Protein AF-A0A657B4D6-F1 (afdb_monomer_lite)

Foldseek 3Di:
DPDFDFLWWWFFKAFLVLHTQWIETGHDLDDDDPPDPPDDPALLQLLSQLQDFLVNLCVVIVQHAYEGEHALVRLLDQRQADLRNYEYEYEPPHDDDPVSLVSLQVCVVSPHAYEYEACPPDVSCVSCQQSHAEYEHECPPPDLVSVLVVLVVSVVHNYAYEYEAPPDPVSSVSVVVSPHTMYTHVHSNDIDGDTHDDPDFPLVLLVVLLVLLPPPPDDLVNSQVSQVVTPVSQVSLQSSCQHPSNDDPDRDPGSSVSCVVCDSVNVNVSSVSVNVNCPSPDD

Radius of gyration: 20.56 Å; chains: 1; bounding box: 50×51×56 Å

pLDDT: mean 80.16, std 17.84, range [24.59, 98.56]

Sequence (283 aa):
MQKDDVLLARQPIYDANKEIYGYELLFRDNEQNAANILCDLSATSNVLLNLFTESDLQFVTGGAPAFVNFSGELLMERPIFDPHSIVIEILEHVKITPSFIKRVIELKKIGYTLALDDVVRAPQYKPLLPYIDIVKVDILGQTLSDIQNTVDYLQPFDLTLLAEKVETHKEFEACKAMGFQLFQGYFLAKPEIMHGQKLATNQIAVLGLVAELQDPTTDVKRISDIISQDPVISYKLLRLINSAAYRRTKEIDSINSAVALLGINRVRSWATLLALSKLDNKP

Structure (mmCIF, N/CA/C/O backbone):
data_AF-A0A657B4D6-F1
#
_entry.id   AF-A0A657B4D6-F1
#
loop_
_atom_site.group_PDB
_atom_site.id
_atom_site.type_symbol
_atom_site.label_atom_id
_atom_site.label_alt_id
_atom_site.label_comp_id
_atom_site.label_asym_id
_atom_site.label_entity_id
_atom_site.label_seq_id
_atom_site.pdbx_PDB_ins_code
_atom_site.Cartn_x
_atom_site.Cartn_y
_atom_site.Cartn_z
_atom_site.occupancy
_atom_site.B_iso_or_equiv
_atom_site.auth_seq_id
_atom_site.auth_comp_id
_atom_site.auth_asym_id
_atom_site.auth_atom_id
_atom_site.pdbx_PDB_model_num
ATOM 1 N N . MET A 1 1 ? -0.127 -33.978 -10.108 1.00 33.72 1 MET A N 1
ATOM 2 C CA . MET A 1 1 ? -0.683 -32.701 -9.615 1.00 33.72 1 MET A CA 1
ATOM 3 C C . MET A 1 1 ? 0.478 -31.743 -9.457 1.00 33.72 1 MET A C 1
ATOM 5 O O . MET A 1 1 ? 1.344 -32.016 -8.636 1.00 33.72 1 MET A O 1
ATOM 9 N N . GLN A 1 2 ? 0.563 -30.714 -10.302 1.00 35.81 2 GLN A N 1
ATOM 10 C CA . GLN A 1 2 ? 1.488 -29.601 -10.071 1.00 35.81 2 GLN A CA 1
ATOM 11 C C . GLN A 1 2 ? 1.058 -28.938 -8.758 1.00 35.81 2 GLN A C 1
ATOM 13 O O . GLN A 1 2 ? -0.130 -28.707 -8.555 1.00 35.81 2 GLN A O 1
ATOM 18 N N . LYS A 1 3 ? 1.993 -28.778 -7.826 1.00 41.34 3 LYS A N 1
ATOM 19 C CA . LYS A 1 3 ? 1.734 -28.180 -6.517 1.00 41.34 3 LYS A CA 1
ATOM 20 C C . LYS A 1 3 ? 1.744 -26.667 -6.733 1.00 41.34 3 LYS A C 1
ATOM 22 O O . LYS A 1 3 ? 2.754 -26.163 -7.210 1.00 41.34 3 LYS A O 1
ATOM 27 N N . ASP A 1 4 ? 0.631 -25.984 -6.478 1.00 50.31 4 ASP A N 1
ATOM 28 C CA . ASP A 1 4 ? 0.587 -24.526 -6.612 1.00 50.31 4 ASP A CA 1
ATOM 29 C C . ASP A 1 4 ? 1.501 -23.889 -5.558 1.00 50.31 4 ASP A C 1
ATOM 31 O O . ASP A 1 4 ? 1.368 -24.156 -4.357 1.00 50.31 4 ASP A O 1
ATOM 35 N N . ASP A 1 5 ? 2.441 -23.063 -6.014 1.00 61.31 5 ASP A N 1
ATOM 36 C CA . ASP A 1 5 ? 3.383 -22.369 -5.143 1.00 61.31 5 ASP A CA 1
ATOM 37 C C . ASP A 1 5 ? 2.660 -21.266 -4.359 1.00 61.31 5 ASP A C 1
ATOM 39 O O . ASP A 1 5 ? 1.717 -20.635 -4.849 1.00 61.31 5 ASP A O 1
ATOM 43 N N . VAL A 1 6 ? 3.109 -21.022 -3.126 1.00 62.62 6 VAL A N 1
ATOM 44 C CA . VAL A 1 6 ? 2.681 -19.849 -2.356 1.00 62.62 6 VAL A CA 1
ATOM 45 C C . VAL A 1 6 ? 3.258 -18.608 -3.032 1.00 62.62 6 VAL A C 1
ATOM 47 O O . VAL A 1 6 ? 4.474 -18.487 -3.174 1.00 62.62 6 VAL A O 1
ATOM 50 N N . LEU A 1 7 ? 2.386 -17.698 -3.469 1.00 66.81 7 LEU A N 1
ATOM 51 C CA . LEU A 1 7 ? 2.787 -16.439 -4.097 1.00 66.81 7 LEU A CA 1
ATOM 52 C C . LEU A 1 7 ? 2.995 -15.341 -3.053 1.00 66.81 7 LEU A C 1
ATOM 54 O O . LEU A 1 7 ? 4.019 -14.665 -3.065 1.00 66.81 7 LEU A O 1
ATOM 58 N N . LEU A 1 8 ? 2.008 -15.160 -2.175 1.00 76.75 8 LEU A N 1
ATOM 59 C CA . LEU A 1 8 ? 1.992 -14.192 -1.076 1.00 76.75 8 LEU A CA 1
ATOM 60 C C . LEU A 1 8 ? 0.864 -14.543 -0.103 1.00 76.75 8 LEU A C 1
ATOM 62 O O . LEU A 1 8 ? 0.045 -15.419 -0.386 1.00 76.75 8 LEU A O 1
ATOM 66 N N . ALA A 1 9 ? 0.783 -13.836 1.018 1.00 81.56 9 ALA A N 1
ATOM 67 C CA . ALA A 1 9 ? -0.439 -13.754 1.804 1.00 81.56 9 ALA A CA 1
ATOM 68 C C . ALA A 1 9 ? -1.082 -12.374 1.620 1.00 81.56 9 ALA A C 1
ATOM 70 O O . ALA A 1 9 ? -0.389 -11.385 1.408 1.00 81.56 9 ALA A O 1
ATOM 71 N N . ARG A 1 10 ? -2.407 -12.298 1.699 1.00 87.75 10 ARG A N 1
ATOM 72 C CA . ARG A 1 10 ? -3.140 -11.029 1.733 1.00 87.75 10 ARG A CA 1
ATOM 73 C C . ARG A 1 10 ? -3.977 -10.961 2.997 1.00 87.75 10 ARG A C 1
ATOM 75 O O . ARG A 1 10 ? -4.495 -11.989 3.433 1.00 87.75 10 ARG A O 1
ATOM 82 N N . GLN A 1 11 ? -4.156 -9.780 3.565 1.00 92.62 11 GLN A N 1
ATOM 83 C CA . GLN A 1 11 ? -5.074 -9.585 4.680 1.00 92.62 11 GLN A CA 1
ATOM 84 C C . GLN A 1 11 ? -6.088 -8.492 4.337 1.00 92.62 11 GLN A C 1
ATOM 86 O O . GLN A 1 11 ? -5.681 -7.382 3.996 1.00 92.62 11 GLN A O 1
ATOM 91 N N . PRO A 1 12 ? -7.399 -8.782 4.390 1.00 95.81 12 PRO A N 1
ATOM 92 C CA . PRO A 1 12 ? -8.413 -7.788 4.069 1.00 95.81 12 PRO A CA 1
ATOM 93 C C . PRO A 1 12 ? -8.454 -6.677 5.118 1.00 95.81 12 PRO A C 1
ATOM 95 O O . PRO A 1 12 ? -8.353 -6.921 6.322 1.00 95.81 12 PRO A O 1
ATOM 98 N N . ILE A 1 13 ? -8.662 -5.466 4.622 1.00 98.19 13 ILE A N 1
ATOM 99 C CA . ILE A 1 13 ? -8.970 -4.264 5.383 1.00 98.19 13 ILE A CA 1
ATOM 100 C C . ILE A 1 13 ? -10.447 -3.968 5.155 1.00 98.19 13 ILE A C 1
ATOM 102 O O . ILE A 1 13 ? -10.914 -3.957 4.014 1.00 98.19 13 ILE A O 1
ATOM 106 N N . TYR A 1 14 ? -11.176 -3.737 6.237 1.00 98.31 14 TYR A N 1
ATOM 107 C CA . TYR A 1 14 ? -12.615 -3.522 6.227 1.00 98.31 14 TYR A CA 1
ATOM 108 C C . TYR A 1 14 ? -12.972 -2.086 6.584 1.00 98.31 14 TYR A C 1
ATOM 110 O O . TYR A 1 14 ? -12.249 -1.432 7.330 1.00 98.31 14 TYR A O 1
ATOM 118 N N . ASP A 1 15 ? -14.116 -1.616 6.106 1.00 98.19 15 ASP A N 1
ATOM 119 C CA . ASP A 1 15 ? -14.724 -0.376 6.576 1.00 98.19 15 ASP A CA 1
ATOM 120 C C . ASP A 1 15 ? -15.550 -0.582 7.868 1.00 98.19 15 ASP A C 1
ATOM 122 O O . ASP A 1 15 ? -15.685 -1.688 8.408 1.00 98.19 15 ASP A O 1
ATOM 126 N N . ALA A 1 16 ? -16.167 0.494 8.362 1.00 96.06 16 ALA A N 1
ATOM 127 C CA . ALA A 1 16 ? -17.036 0.465 9.540 1.00 96.06 16 ALA A CA 1
ATOM 128 C C . ALA A 1 16 ? -18.322 -0.382 9.383 1.00 96.06 16 ALA A C 1
ATOM 130 O O . ALA A 1 16 ? -18.990 -0.660 10.391 1.00 96.06 16 ALA A O 1
ATOM 131 N N . ASN A 1 17 ? -18.680 -0.779 8.157 1.00 96.50 17 ASN A N 1
ATOM 132 C CA . ASN A 1 17 ? -19.798 -1.667 7.827 1.00 96.50 17 ASN A CA 1
ATOM 133 C C . ASN A 1 17 ? -19.357 -3.126 7.628 1.00 96.50 17 ASN A C 1
ATOM 135 O O . ASN A 1 17 ? -20.212 -3.991 7.434 1.00 96.50 17 ASN A O 1
ATOM 139 N N . LYS A 1 18 ? -18.054 -3.415 7.762 1.00 95.00 18 LYS A N 1
ATOM 140 C CA . LYS A 1 18 ? -17.429 -4.720 7.491 1.00 95.00 18 LYS A CA 1
ATOM 141 C C . LYS A 1 18 ? -17.480 -5.110 6.012 1.00 95.00 18 LYS A C 1
ATOM 143 O O . LYS A 1 18 ? -17.453 -6.296 5.684 1.00 95.00 18 LYS A O 1
ATOM 148 N N . GLU A 1 19 ? -17.512 -4.124 5.124 1.00 96.88 19 GLU A N 1
ATOM 149 C CA . GLU A 1 19 ? -17.272 -4.310 3.696 1.00 96.88 19 GLU A CA 1
ATOM 150 C C . GLU A 1 19 ? -15.770 -4.206 3.411 1.00 96.88 19 GLU A C 1
ATOM 152 O O . GLU A 1 19 ? -15.045 -3.487 4.099 1.00 96.88 19 GLU A O 1
ATOM 157 N N . ILE A 1 20 ? -15.275 -4.966 2.430 1.00 96.69 20 ILE A N 1
ATOM 158 C CA . ILE A 1 20 ? -13.849 -4.963 2.082 1.00 96.69 20 ILE A CA 1
ATOM 159 C C . ILE A 1 20 ? -13.508 -3.624 1.429 1.00 96.69 20 ILE A C 1
ATOM 161 O O . ILE A 1 20 ? -14.029 -3.296 0.365 1.00 96.69 20 ILE A O 1
ATOM 165 N N . TYR A 1 21 ? -12.594 -2.889 2.052 1.00 97.38 21 TYR A N 1
ATOM 166 C CA . TYR A 1 21 ? -12.017 -1.665 1.513 1.00 97.38 21 TYR A CA 1
ATOM 167 C C . TYR A 1 21 ? -10.810 -1.961 0.618 1.00 97.38 21 TYR A C 1
ATOM 169 O O . TYR A 1 21 ? -10.662 -1.371 -0.446 1.00 97.38 21 TYR A O 1
ATOM 177 N N . GLY A 1 22 ? -9.948 -2.885 1.043 1.00 96.31 22 GLY A N 1
ATOM 178 C CA . GLY A 1 22 ? -8.694 -3.203 0.365 1.00 96.31 22 GLY A CA 1
ATOM 179 C C . GLY A 1 22 ? -8.018 -4.428 0.962 1.00 96.31 22 GLY A C 1
ATOM 180 O O . GLY A 1 22 ? -8.579 -5.099 1.829 1.00 96.31 22 GLY A O 1
ATOM 181 N N . TYR A 1 23 ? -6.806 -4.718 0.503 1.00 93.94 23 TYR A N 1
ATOM 182 C CA . TYR A 1 23 ? -5.996 -5.814 1.027 1.00 93.94 23 TYR A CA 1
ATOM 183 C C . TYR A 1 23 ? -4.569 -5.360 1.264 1.00 93.94 23 TYR A C 1
ATOM 185 O O . TYR A 1 23 ? -3.932 -4.867 0.341 1.00 93.94 23 TYR A O 1
ATOM 193 N N . GLU A 1 24 ? -4.040 -5.612 2.453 1.00 91.62 24 GLU A N 1
ATOM 194 C CA . GLU A 1 24 ? -2.601 -5.549 2.686 1.00 91.62 24 GLU A CA 1
ATOM 195 C C . GLU A 1 24 ? -1.925 -6.782 2.101 1.00 91.62 24 GLU A C 1
ATOM 197 O O . GLU A 1 24 ? -2.368 -7.917 2.318 1.00 91.62 24 GLU A O 1
ATOM 202 N N . LEU A 1 25 ? -0.864 -6.556 1.329 1.00 87.62 25 LEU A N 1
ATOM 203 C CA . LEU A 1 25 ? -0.063 -7.619 0.746 1.00 87.62 25 LEU A CA 1
ATOM 204 C C . LEU A 1 25 ? 1.108 -7.952 1.665 1.00 87.62 25 LEU A C 1
ATOM 206 O O . LEU A 1 25 ? 2.028 -7.165 1.867 1.00 87.62 25 LEU A O 1
ATOM 210 N N . LEU A 1 26 ? 1.083 -9.176 2.176 1.00 79.06 26 LEU A N 1
ATOM 211 C CA . LEU A 1 26 ? 2.076 -9.731 3.076 1.00 79.06 26 LEU A CA 1
ATOM 212 C C . LEU A 1 26 ? 2.961 -10.695 2.290 1.00 79.06 26 LEU A C 1
ATOM 214 O O . LEU A 1 26 ? 2.610 -11.851 2.025 1.00 79.06 26 LEU A O 1
ATOM 218 N N . PHE A 1 27 ? 4.137 -10.220 1.910 1.00 70.62 27 PHE A N 1
ATOM 219 C CA . PHE A 1 27 ? 5.130 -11.054 1.258 1.00 70.62 27 PHE A CA 1
ATOM 220 C C . PHE A 1 27 ? 5.839 -11.904 2.312 1.00 70.62 27 PHE A C 1
ATOM 222 O O . PHE A 1 27 ? 6.471 -11.374 3.216 1.00 70.62 27 PHE A O 1
ATOM 229 N N . ARG A 1 28 ? 5.708 -13.230 2.236 1.00 55.78 28 ARG A N 1
ATOM 230 C CA . ARG A 1 28 ? 6.446 -14.145 3.116 1.00 55.78 28 ARG A CA 1
ATOM 231 C C . ARG A 1 28 ? 7.639 -14.700 2.366 1.00 55.78 28 ARG A C 1
ATOM 233 O O . ARG A 1 28 ? 7.468 -15.197 1.254 1.00 55.78 28 ARG A O 1
ATOM 240 N N . ASP A 1 29 ? 8.806 -14.646 2.998 1.00 45.62 29 ASP A N 1
ATOM 241 C CA . ASP A 1 29 ? 9.919 -15.471 2.562 1.00 45.62 29 ASP A CA 1
ATOM 242 C C . ASP A 1 29 ? 9.587 -16.934 2.863 1.00 45.62 29 ASP A C 1
ATOM 244 O O . ASP A 1 29 ? 8.982 -17.278 3.887 1.00 45.62 29 ASP A O 1
ATOM 248 N N . ASN A 1 30 ? 9.869 -17.786 1.894 1.00 39.62 30 ASN A N 1
ATOM 249 C CA . ASN A 1 30 ? 9.300 -19.112 1.803 1.00 39.62 30 ASN A CA 1
ATOM 250 C C . ASN A 1 30 ? 10.139 -20.114 2.596 1.00 39.62 30 ASN A C 1
ATOM 252 O O . ASN A 1 30 ? 10.403 -21.181 2.069 1.00 39.62 30 ASN A O 1
ATOM 256 N N . GLU A 1 31 ? 10.549 -19.818 3.836 1.00 36.97 31 GLU A N 1
ATOM 257 C CA . GLU A 1 31 ? 11.239 -20.802 4.676 1.00 36.97 31 GLU A CA 1
ATOM 258 C C . GLU A 1 31 ? 11.060 -20.585 6.197 1.00 36.97 31 GLU A C 1
ATOM 260 O O . GLU A 1 31 ? 11.596 -19.677 6.815 1.00 36.97 31 GLU A O 1
ATOM 265 N N . GLN A 1 32 ? 10.297 -21.517 6.782 1.00 36.78 32 GLN A N 1
ATOM 266 C CA . GLN A 1 32 ? 10.261 -21.956 8.186 1.00 36.78 32 GLN A CA 1
ATOM 267 C C . GLN A 1 32 ? 9.784 -20.993 9.299 1.00 36.78 32 GLN A C 1
ATOM 269 O O . GLN A 1 32 ? 10.440 -20.051 9.716 1.00 36.78 32 GLN A O 1
ATOM 274 N N . ASN A 1 33 ? 8.694 -21.448 9.934 1.00 35.66 33 ASN A N 1
ATOM 275 C CA . ASN A 1 33 ? 8.104 -21.036 11.213 1.00 35.66 33 ASN A CA 1
ATOM 276 C C . ASN A 1 33 ? 7.191 -19.803 11.196 1.00 35.66 33 ASN A C 1
ATOM 278 O O . ASN A 1 33 ? 7.615 -18.654 11.189 1.00 35.66 33 ASN A O 1
ATOM 282 N N . ALA A 1 34 ? 5.899 -20.085 11.396 1.00 36.72 34 ALA A N 1
ATOM 283 C CA . ALA A 1 34 ? 4.813 -19.144 11.681 1.00 36.72 34 ALA A CA 1
ATOM 284 C C . ALA A 1 34 ? 4.985 -18.325 12.987 1.00 36.72 34 ALA A C 1
ATOM 286 O O . ALA A 1 34 ? 4.014 -17.761 13.480 1.00 36.72 34 ALA A O 1
ATOM 287 N N . ALA A 1 35 ? 6.192 -18.281 13.559 1.00 31.55 35 ALA A N 1
ATOM 288 C CA . ALA A 1 35 ? 6.503 -17.630 14.828 1.00 31.55 35 ALA A CA 1
ATOM 289 C C . ALA A 1 35 ? 7.711 -16.673 14.771 1.00 31.55 35 ALA A C 1
ATOM 291 O O . ALA A 1 35 ? 7.922 -15.957 15.740 1.00 31.55 35 ALA A O 1
ATOM 292 N N . ASN A 1 36 ? 8.464 -16.604 13.666 1.00 31.00 36 ASN A N 1
ATOM 293 C CA . ASN A 1 36 ? 9.593 -15.676 13.517 1.00 31.00 36 ASN A CA 1
ATOM 294 C C . ASN A 1 36 ? 9.500 -14.942 12.172 1.00 31.00 36 ASN A C 1
ATOM 296 O O . ASN A 1 36 ? 10.196 -15.279 11.223 1.00 31.00 36 ASN A O 1
ATOM 300 N N . ILE A 1 37 ? 8.622 -13.941 12.087 1.00 35.38 37 ILE A N 1
ATOM 301 C CA . ILE A 1 37 ? 8.577 -12.991 10.963 1.00 35.38 37 ILE A CA 1
ATOM 302 C C . ILE A 1 37 ? 8.761 -11.591 11.547 1.00 35.38 37 ILE A C 1
ATOM 304 O O . ILE A 1 37 ? 7.835 -10.795 11.627 1.00 35.38 37 ILE A O 1
ATOM 308 N N . LEU A 1 38 ? 9.959 -11.333 12.054 1.00 33.09 38 LEU A N 1
ATOM 309 C CA . LEU A 1 38 ? 10.404 -10.011 12.480 1.00 33.09 38 LEU A CA 1
ATOM 310 C C . LEU A 1 38 ? 11.888 -9.923 12.138 1.00 33.09 38 LEU A C 1
ATOM 312 O O . LEU A 1 38 ? 12.710 -10.210 12.999 1.00 33.09 38 LEU A O 1
ATOM 316 N N . CYS A 1 39 ? 12.208 -9.655 10.870 1.00 31.09 39 CYS A N 1
ATOM 317 C CA . CYS A 1 39 ? 13.352 -8.857 10.398 1.00 31.09 39 CYS A CA 1
ATOM 318 C C . CYS A 1 39 ? 13.522 -9.068 8.875 1.00 31.09 39 CYS A C 1
ATOM 320 O O . CYS A 1 39 ? 13.504 -10.206 8.421 1.00 31.09 39 CYS A O 1
ATOM 322 N N . ASP A 1 40 ? 13.712 -7.978 8.122 1.00 33.12 40 ASP A N 1
ATOM 323 C CA . ASP A 1 40 ? 14.091 -7.900 6.691 1.00 33.12 40 ASP A CA 1
ATOM 324 C C . ASP A 1 40 ? 13.037 -8.115 5.575 1.00 33.12 40 ASP A C 1
ATOM 326 O O . ASP A 1 40 ? 13.329 -8.575 4.475 1.00 33.12 40 ASP A O 1
ATOM 330 N N . LEU A 1 41 ? 11.808 -7.630 5.784 1.00 39.38 41 LEU A N 1
ATOM 331 C CA . LEU A 1 41 ? 10.726 -7.628 4.776 1.00 39.38 41 LEU A CA 1
ATOM 332 C C . LEU A 1 41 ? 10.826 -6.554 3.668 1.00 39.38 41 LEU A C 1
ATOM 334 O O . LEU A 1 41 ? 10.078 -6.615 2.687 1.00 39.38 41 LEU A O 1
ATOM 338 N N . SER A 1 42 ? 11.708 -5.555 3.786 1.00 41.84 42 SER A N 1
ATOM 339 C CA . SER A 1 42 ? 11.708 -4.391 2.880 1.00 41.84 42 SER A CA 1
ATOM 340 C C . SER A 1 42 ? 12.329 -4.686 1.507 1.00 41.84 42 SER A C 1
ATOM 342 O O . SER A 1 42 ? 11.791 -4.264 0.482 1.00 41.84 42 SER A O 1
ATOM 344 N N . ALA A 1 43 ? 13.414 -5.465 1.452 1.00 37.84 43 ALA A N 1
ATOM 345 C CA . ALA A 1 43 ? 14.067 -5.823 0.191 1.00 37.84 43 ALA A CA 1
ATOM 346 C C . ALA A 1 43 ? 13.208 -6.788 -0.647 1.00 37.84 43 ALA A C 1
ATOM 348 O O . ALA A 1 43 ? 13.037 -6.586 -1.852 1.00 37.84 43 ALA A O 1
ATOM 349 N N . THR A 1 44 ? 12.608 -7.790 -0.004 1.00 46.34 44 THR A N 1
ATOM 350 C CA . THR A 1 44 ? 11.790 -8.822 -0.658 1.00 46.34 44 THR A CA 1
ATOM 351 C C . THR A 1 44 ? 10.477 -8.251 -1.198 1.00 46.34 44 THR A C 1
ATOM 353 O O . THR A 1 44 ? 10.086 -8.571 -2.322 1.00 46.34 44 THR A O 1
ATOM 356 N N . SER A 1 45 ? 9.843 -7.323 -0.470 1.00 50.47 45 SER A N 1
ATOM 357 C CA . SER A 1 45 ? 8.630 -6.628 -0.930 1.00 50.47 45 SER A CA 1
ATOM 358 C C . SER A 1 45 ? 8.901 -5.782 -2.179 1.00 50.47 45 SER A C 1
ATOM 360 O O . SER A 1 45 ? 8.173 -5.889 -3.164 1.00 50.47 45 SER A O 1
ATOM 362 N N . ASN A 1 46 ? 10.008 -5.029 -2.208 1.00 51.44 46 ASN A N 1
ATOM 363 C CA . ASN A 1 46 ? 10.410 -4.231 -3.374 1.00 51.44 46 ASN A CA 1
ATOM 364 C C . ASN A 1 46 ? 10.667 -5.106 -4.618 1.00 51.44 46 ASN A C 1
ATOM 366 O O . ASN A 1 46 ? 10.316 -4.735 -5.741 1.00 51.44 46 ASN A O 1
ATOM 370 N N . VAL A 1 47 ? 11.277 -6.279 -4.434 1.00 51.53 47 VAL A N 1
ATOM 371 C CA . VAL A 1 47 ? 11.537 -7.242 -5.514 1.00 51.53 47 VAL A CA 1
ATOM 372 C C . VAL A 1 47 ? 10.234 -7.852 -6.032 1.00 51.53 47 VAL A C 1
ATOM 374 O O . VAL A 1 47 ? 10.050 -7.961 -7.245 1.00 51.53 47 VAL A O 1
ATOM 377 N N . LEU A 1 48 ? 9.313 -8.212 -5.137 1.00 55.97 48 LEU A N 1
ATOM 378 C CA . LEU A 1 48 ? 8.029 -8.802 -5.508 1.00 55.97 48 LEU A CA 1
ATOM 379 C C . LEU A 1 48 ? 7.127 -7.782 -6.204 1.00 55.97 48 LEU A C 1
ATOM 381 O O . LEU A 1 48 ? 6.563 -8.097 -7.245 1.00 55.97 48 LEU A O 1
ATOM 385 N N . LEU A 1 49 ? 7.081 -6.533 -5.752 1.00 56.69 49 LEU A N 1
ATOM 386 C CA . LEU A 1 49 ? 6.339 -5.473 -6.439 1.00 56.69 49 LEU A CA 1
ATOM 387 C C . LEU A 1 49 ? 6.821 -5.226 -7.865 1.00 56.69 49 LEU A C 1
ATOM 389 O O . LEU A 1 49 ? 6.016 -5.020 -8.760 1.00 56.69 49 LEU A O 1
ATOM 393 N N . ASN A 1 50 ? 8.120 -5.326 -8.130 1.00 52.53 50 ASN A N 1
ATOM 394 C CA . ASN A 1 50 ? 8.618 -5.207 -9.502 1.00 52.53 50 ASN A CA 1
ATOM 395 C C . ASN A 1 50 ? 8.298 -6.431 -10.386 1.00 52.53 50 ASN A C 1
ATOM 397 O O . ASN A 1 50 ? 8.517 -6.395 -11.600 1.00 52.53 50 ASN A O 1
ATOM 401 N N . LEU A 1 51 ? 7.792 -7.514 -9.790 1.00 55.91 51 LEU A N 1
ATOM 402 C CA . LEU A 1 51 ? 7.343 -8.727 -10.472 1.00 55.91 51 LEU A CA 1
ATOM 403 C C . LEU A 1 51 ? 5.827 -8.783 -10.658 1.00 55.91 51 LEU A C 1
ATOM 405 O O . LEU A 1 51 ? 5.377 -9.369 -11.645 1.00 55.91 51 LEU A O 1
ATOM 409 N N . PHE A 1 52 ? 5.064 -8.214 -9.723 1.00 64.94 52 PHE A N 1
ATOM 410 C CA . PHE A 1 52 ? 3.617 -8.105 -9.830 1.00 64.94 52 PHE A CA 1
ATOM 411 C C . PHE A 1 52 ? 3.254 -7.033 -10.847 1.00 64.94 52 PHE A C 1
ATOM 413 O O . PHE A 1 52 ? 3.803 -5.937 -10.890 1.00 64.94 52 PHE A O 1
ATOM 420 N N . THR A 1 53 ? 2.292 -7.366 -11.683 1.00 65.06 53 THR A N 1
ATOM 421 C CA . THR A 1 53 ? 1.697 -6.431 -12.633 1.00 65.06 53 THR A CA 1
ATOM 422 C C . THR A 1 53 ? 0.292 -6.060 -12.179 1.00 65.06 53 THR A C 1
ATOM 424 O O . THR A 1 53 ? -0.249 -6.671 -11.258 1.00 65.06 53 THR A O 1
ATOM 427 N N . GLU A 1 54 ? -0.345 -5.115 -12.865 1.00 65.81 54 GLU A N 1
ATOM 428 C CA . GLU A 1 54 ? -1.726 -4.721 -12.561 1.00 65.81 54 GLU A CA 1
ATOM 429 C C . GLU A 1 54 ? -2.714 -5.892 -12.607 1.00 65.81 54 GLU A C 1
ATOM 431 O O . GLU A 1 54 ? -3.544 -6.018 -11.712 1.00 65.81 54 GLU A O 1
ATOM 436 N N . SER A 1 55 ? -2.610 -6.792 -13.591 1.00 64.88 55 SER A N 1
ATOM 437 C CA . SER A 1 55 ? -3.517 -7.949 -13.657 1.00 64.88 55 SER A CA 1
ATOM 438 C C . SER A 1 55 ? -3.273 -8.933 -12.513 1.00 64.88 55 SER A C 1
ATOM 440 O O . SER A 1 55 ? -4.209 -9.584 -12.057 1.00 64.88 55 SER A O 1
ATOM 442 N N . ASP A 1 56 ? -2.028 -9.040 -12.044 1.00 74.31 56 ASP A N 1
ATOM 443 C CA . ASP A 1 56 ? -1.696 -9.919 -10.925 1.00 74.31 56 ASP A CA 1
ATOM 444 C C . ASP A 1 56 ? -2.212 -9.313 -9.610 1.00 74.31 56 ASP A C 1
ATOM 446 O O . ASP A 1 56 ? -2.773 -10.034 -8.791 1.00 74.31 56 ASP A O 1
ATOM 450 N N . LEU A 1 57 ? -2.115 -7.986 -9.441 1.00 78.44 57 LEU A N 1
ATOM 451 C CA . LEU A 1 57 ? -2.754 -7.275 -8.331 1.00 78.44 57 LEU A CA 1
ATOM 452 C C . LEU A 1 57 ? -4.271 -7.451 -8.363 1.00 78.44 57 LEU A C 1
ATOM 454 O O . LEU A 1 57 ? -4.845 -7.857 -7.362 1.00 78.44 57 LEU A O 1
ATOM 458 N N . GLN A 1 58 ? -4.915 -7.241 -9.512 1.00 79.25 58 GLN A N 1
ATOM 459 C CA . GLN A 1 58 ? -6.360 -7.420 -9.654 1.00 79.25 58 GLN A CA 1
ATOM 460 C C . GLN A 1 58 ? -6.799 -8.850 -9.314 1.00 79.25 58 GLN A C 1
ATOM 462 O O . GLN A 1 58 ? -7.816 -9.035 -8.648 1.00 79.25 58 GLN A O 1
ATOM 467 N N . PHE A 1 59 ? -6.036 -9.861 -9.738 1.00 78.69 59 PHE A N 1
ATOM 468 C CA . PHE A 1 59 ? -6.288 -11.253 -9.365 1.00 78.69 59 PHE A CA 1
ATOM 469 C C . PHE A 1 59 ? -6.163 -11.463 -7.850 1.00 78.69 59 PHE A C 1
ATOM 471 O O . PHE A 1 59 ? -7.010 -12.114 -7.240 1.00 78.69 59 PHE A O 1
ATOM 478 N N . VAL A 1 60 ? -5.131 -10.881 -7.235 1.00 80.94 60 VAL A N 1
ATOM 479 C CA . VAL A 1 60 ? -4.850 -11.024 -5.803 1.00 80.94 60 VAL A CA 1
ATOM 480 C C . VAL A 1 60 ? -5.828 -10.244 -4.929 1.00 80.94 60 VAL A C 1
ATOM 482 O O . VAL A 1 60 ? -6.141 -10.706 -3.839 1.00 80.94 60 VAL A O 1
ATOM 485 N N . THR A 1 61 ? -6.331 -9.093 -5.361 1.00 85.62 61 THR A N 1
ATOM 486 C CA . THR A 1 61 ? -7.186 -8.217 -4.542 1.00 85.62 61 THR A CA 1
ATOM 487 C C . THR A 1 61 ? -8.648 -8.210 -4.971 1.00 85.62 61 THR A C 1
ATOM 489 O O . THR A 1 61 ? -9.466 -7.531 -4.359 1.00 85.62 61 THR A O 1
ATOM 492 N N . GLY A 1 62 ? -9.006 -8.928 -6.038 1.00 82.94 62 GLY A N 1
ATOM 493 C CA . GLY A 1 62 ? -10.346 -8.846 -6.623 1.00 82.94 62 GLY A CA 1
ATOM 494 C C . GLY A 1 62 ? -10.673 -7.457 -7.185 1.00 82.94 62 GLY A C 1
ATOM 495 O O . GLY A 1 62 ? -11.843 -7.107 -7.301 1.00 82.94 62 GLY A O 1
ATOM 496 N N . GLY A 1 63 ? -9.649 -6.656 -7.506 1.00 85.19 63 GLY A N 1
ATOM 497 C CA . GLY A 1 63 ? -9.788 -5.276 -7.976 1.00 85.19 63 GLY A CA 1
ATOM 498 C C . GLY A 1 63 ? -9.868 -4.218 -6.873 1.00 85.19 63 GLY A C 1
ATOM 499 O O . GLY A 1 63 ? -9.911 -3.035 -7.200 1.00 85.19 63 GLY A O 1
ATOM 500 N N . ALA A 1 64 ? -9.854 -4.605 -5.594 1.00 91.88 64 ALA A N 1
ATOM 501 C CA . ALA A 1 64 ? -9.718 -3.652 -4.495 1.00 91.88 64 ALA A CA 1
ATOM 502 C C . ALA A 1 64 ? -8.271 -3.108 -4.403 1.00 91.88 64 ALA A C 1
ATOM 504 O O . ALA A 1 64 ? -7.339 -3.784 -4.855 1.00 91.88 64 ALA A O 1
ATOM 505 N N . PRO A 1 65 ? -8.046 -1.919 -3.816 1.00 92.50 65 PRO A N 1
ATOM 506 C CA . PRO A 1 65 ? -6.706 -1.377 -3.612 1.00 92.50 65 PRO A CA 1
ATOM 507 C C . PRO A 1 65 ? -5.802 -2.313 -2.797 1.00 92.50 65 PRO A C 1
ATOM 509 O O . PRO A 1 65 ? -6.214 -2.869 -1.773 1.00 92.50 65 PRO A O 1
ATOM 512 N N . ALA A 1 66 ? -4.557 -2.461 -3.248 1.00 91.56 66 ALA A N 1
ATOM 513 C CA . ALA A 1 66 ? -3.510 -3.184 -2.538 1.00 91.56 66 ALA A CA 1
ATOM 514 C C . ALA A 1 66 ? -2.718 -2.230 -1.635 1.00 91.56 66 ALA A C 1
ATOM 516 O O . ALA A 1 66 ? -2.082 -1.302 -2.127 1.00 91.56 66 ALA A O 1
ATOM 517 N N . PHE A 1 67 ? -2.724 -2.474 -0.332 1.00 92.62 67 PHE A N 1
ATOM 518 C CA . PHE A 1 67 ? -1.853 -1.816 0.633 1.00 92.62 67 PHE A CA 1
ATOM 519 C C . PHE A 1 67 ? -0.489 -2.496 0.598 1.00 92.62 67 PHE A C 1
ATOM 521 O O . PHE A 1 67 ? -0.389 -3.727 0.649 1.00 92.62 67 PHE A O 1
ATOM 528 N N . VAL A 1 68 ? 0.543 -1.688 0.383 1.00 86.38 68 VAL A N 1
ATOM 529 C CA . VAL A 1 68 ? 1.875 -2.178 0.069 1.00 86.38 68 VAL A CA 1
ATOM 530 C C . VAL A 1 68 ? 2.929 -1.369 0.804 1.00 86.38 68 VAL A C 1
ATOM 532 O O . VAL A 1 68 ? 3.049 -0.163 0.593 1.00 86.38 68 VAL A O 1
ATOM 535 N N . ASN A 1 69 ? 3.782 -2.077 1.534 1.00 84.38 69 ASN A N 1
ATOM 536 C CA . ASN A 1 69 ? 4.964 -1.544 2.197 1.00 84.38 69 ASN A CA 1
ATOM 537 C C . ASN A 1 69 ? 6.027 -1.047 1.214 1.00 84.38 69 ASN A C 1
ATOM 539 O O . ASN A 1 69 ? 6.537 -1.808 0.388 1.00 84.38 69 ASN A O 1
ATOM 543 N N . PHE A 1 70 ? 6.408 0.225 1.338 1.00 80.25 70 PHE A N 1
ATOM 544 C CA . PHE A 1 70 ? 7.501 0.821 0.578 1.00 80.25 70 PHE A CA 1
ATOM 545 C C . PHE A 1 70 ? 8.647 1.250 1.496 1.00 80.25 70 PHE A C 1
ATOM 547 O O . PHE A 1 70 ? 8.474 2.028 2.438 1.00 80.25 70 PHE A O 1
ATOM 554 N N . SER A 1 71 ? 9.864 0.815 1.152 1.00 74.88 71 SER A N 1
ATOM 555 C CA . SER A 1 71 ? 11.074 1.345 1.782 1.00 74.88 71 SER A CA 1
ATOM 556 C C . SER A 1 71 ? 11.335 2.797 1.361 1.00 74.88 71 SER A C 1
ATOM 558 O O . SER A 1 71 ? 10.843 3.277 0.332 1.00 74.88 71 SER A O 1
ATOM 560 N N . GLY A 1 72 ? 12.160 3.502 2.141 1.00 75.69 72 GLY A N 1
ATOM 561 C CA . GLY A 1 72 ? 12.552 4.877 1.834 1.00 75.69 72 GLY A CA 1
ATOM 562 C C . GLY A 1 72 ? 13.204 5.011 0.456 1.00 75.69 72 GLY A C 1
ATOM 563 O O . GLY A 1 72 ? 12.944 5.981 -0.248 1.00 75.69 72 GLY A O 1
ATOM 564 N N . GLU A 1 73 ? 13.999 4.026 0.039 1.00 73.12 73 GLU A N 1
ATOM 565 C CA . GLU A 1 73 ? 14.650 3.976 -1.272 1.00 73.12 73 GLU A CA 1
ATOM 566 C C . GLU A 1 73 ? 13.637 3.780 -2.402 1.00 73.12 73 GLU A C 1
ATOM 568 O O . GLU A 1 73 ? 13.691 4.510 -3.392 1.00 73.12 73 GLU A O 1
ATOM 573 N N . LEU A 1 74 ? 12.685 2.847 -2.250 1.00 73.75 74 LEU A N 1
ATOM 574 C CA . LEU A 1 74 ? 11.682 2.583 -3.285 1.00 73.75 74 LEU A CA 1
ATOM 575 C C . LEU A 1 74 ? 10.771 3.795 -3.501 1.00 73.75 74 LEU A C 1
ATOM 577 O O . LEU A 1 74 ? 10.442 4.126 -4.639 1.00 73.75 74 LEU A O 1
ATOM 581 N N . LEU A 1 75 ? 10.418 4.506 -2.427 1.00 79.31 75 LEU A N 1
ATOM 582 C CA . LEU A 1 75 ? 9.658 5.755 -2.510 1.00 79.31 75 LEU A CA 1
ATOM 583 C C . LEU A 1 75 ? 10.360 6.820 -3.355 1.00 79.31 75 LEU A C 1
ATOM 585 O O . LEU A 1 75 ? 9.682 7.626 -3.996 1.00 79.31 75 LEU A O 1
ATOM 589 N N . MET A 1 76 ? 11.696 6.839 -3.377 1.00 79.62 76 MET A N 1
ATOM 590 C CA . MET A 1 76 ? 12.463 7.774 -4.206 1.00 79.62 76 MET A CA 1
ATOM 591 C C . MET A 1 76 ? 12.419 7.409 -5.693 1.00 79.62 76 MET A C 1
ATOM 593 O O . MET A 1 76 ? 12.595 8.289 -6.539 1.00 79.62 76 MET A O 1
ATOM 597 N N . GLU A 1 77 ? 12.135 6.152 -6.029 1.00 74.62 77 GLU A N 1
ATOM 598 C CA . GLU A 1 77 ? 11.870 5.730 -7.400 1.00 74.62 77 GLU A CA 1
ATOM 599 C C . GLU A 1 77 ? 10.423 6.031 -7.819 1.00 74.62 77 GLU A C 1
ATOM 601 O O . GLU A 1 77 ? 9.560 6.386 -7.014 1.00 74.62 77 GLU A O 1
ATOM 606 N N . ARG A 1 78 ? 10.135 5.951 -9.124 1.00 70.69 78 ARG A N 1
ATOM 607 C CA . ARG A 1 78 ? 8.770 6.125 -9.644 1.00 70.69 78 ARG A CA 1
ATOM 608 C C . ARG A 1 78 ? 8.015 4.800 -9.484 1.00 70.69 78 ARG A C 1
ATOM 610 O O . ARG A 1 78 ? 8.409 3.861 -10.177 1.00 70.69 78 ARG A O 1
ATOM 617 N N . PRO A 1 79 ? 6.939 4.726 -8.670 1.00 71.00 79 PRO A N 1
ATOM 618 C CA . PRO A 1 79 ? 6.152 3.505 -8.571 1.00 71.00 79 PRO A CA 1
ATOM 619 C C . PRO A 1 79 ? 5.554 3.155 -9.931 1.00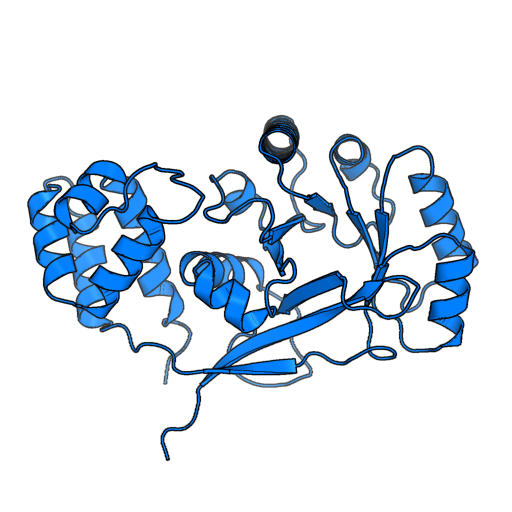 71.00 79 PRO A C 1
ATOM 621 O O . PRO A 1 79 ? 5.213 4.053 -10.715 1.00 71.00 79 PRO A O 1
ATOM 624 N N . ILE A 1 80 ? 5.475 1.853 -10.208 1.00 69.38 80 ILE A N 1
ATOM 625 C CA . ILE A 1 80 ? 5.086 1.349 -11.526 1.00 69.38 80 ILE A CA 1
ATOM 626 C C . ILE A 1 80 ? 3.590 1.079 -11.705 1.00 69.38 80 ILE A C 1
ATOM 628 O O . ILE A 1 80 ? 3.146 0.776 -12.807 1.00 69.38 80 ILE A O 1
ATOM 632 N N . PHE A 1 81 ? 2.812 1.248 -10.643 1.00 75.00 81 PHE A N 1
ATOM 633 C CA . PHE A 1 81 ? 1.403 0.878 -10.594 1.00 75.00 81 PHE A CA 1
ATOM 634 C C . PHE A 1 81 ? 0.467 2.049 -10.851 1.00 75.00 81 PHE A C 1
ATOM 636 O O . PHE A 1 81 ? 0.866 3.213 -10.795 1.00 75.00 81 PHE A O 1
ATOM 643 N N . ASP A 1 82 ? -0.798 1.742 -11.125 1.00 79.88 82 ASP A N 1
ATOM 644 C CA . ASP A 1 82 ? -1.811 2.781 -11.209 1.00 79.88 82 ASP A CA 1
ATOM 645 C C . ASP A 1 82 ? -2.107 3.319 -9.800 1.00 79.88 82 ASP A C 1
ATOM 647 O O . ASP A 1 82 ? -2.289 2.513 -8.880 1.00 79.88 82 ASP A O 1
ATOM 651 N N . PRO A 1 83 ? -2.190 4.647 -9.606 1.00 86.56 83 PRO A N 1
ATOM 652 C CA . PRO A 1 83 ? -2.485 5.231 -8.303 1.00 86.56 83 PRO A CA 1
ATOM 653 C C . PRO A 1 83 ? -3.791 4.772 -7.646 1.00 86.56 83 PRO A C 1
ATOM 655 O O . PRO A 1 83 ? -3.905 4.889 -6.433 1.00 86.56 83 PRO A O 1
ATOM 658 N N . HIS A 1 84 ? -4.757 4.238 -8.403 1.00 86.38 84 HIS A N 1
ATOM 659 C CA . HIS A 1 84 ? -5.996 3.688 -7.845 1.00 86.38 84 HIS A CA 1
ATOM 660 C C . HIS A 1 84 ? -5.882 2.210 -7.454 1.00 86.38 84 HIS A C 1
ATOM 662 O O . HIS A 1 84 ? -6.728 1.699 -6.725 1.00 86.38 84 HIS A O 1
ATOM 668 N N . SER A 1 85 ? -4.853 1.515 -7.943 1.00 86.44 85 SER A N 1
ATOM 669 C CA . SER A 1 85 ? -4.639 0.090 -7.674 1.00 86.44 85 SER A CA 1
ATOM 670 C C . SER A 1 85 ? -3.854 -0.173 -6.390 1.00 86.44 85 SER A C 1
ATOM 672 O O . SER A 1 85 ? -3.937 -1.276 -5.849 1.00 86.44 85 SER A O 1
ATOM 674 N N . ILE A 1 86 ? -3.110 0.822 -5.893 1.00 89.12 86 ILE A N 1
ATOM 675 C CA . ILE A 1 86 ? -2.245 0.673 -4.722 1.00 89.12 86 ILE A CA 1
ATOM 676 C C . ILE A 1 86 ? -2.416 1.807 -3.711 1.00 89.12 86 ILE A C 1
ATOM 678 O O . ILE A 1 86 ? -2.596 2.968 -4.072 1.00 89.12 86 ILE A O 1
ATOM 682 N N . VAL A 1 87 ? -2.264 1.455 -2.440 1.00 93.69 87 VAL A N 1
ATOM 683 C CA . VAL A 1 87 ? -2.014 2.368 -1.328 1.00 93.69 87 VAL A CA 1
ATOM 684 C C . VAL A 1 87 ? -0.562 2.171 -0.906 1.00 93.69 87 VAL A C 1
ATOM 686 O O . VAL A 1 87 ? -0.141 1.053 -0.612 1.00 93.69 87 VAL A O 1
ATOM 689 N N . ILE A 1 88 ? 0.217 3.251 -0.916 1.00 91.69 88 ILE A N 1
ATOM 690 C CA . ILE A 1 88 ? 1.638 3.205 -0.561 1.00 91.69 88 ILE A CA 1
ATOM 691 C C . ILE A 1 88 ? 1.770 3.364 0.951 1.00 91.69 88 ILE A C 1
ATOM 693 O O . ILE A 1 88 ? 1.497 4.443 1.476 1.00 91.69 88 ILE A O 1
ATOM 697 N N . GLU A 1 89 ? 2.225 2.320 1.633 1.00 90.81 89 GLU A N 1
ATOM 698 C CA . GLU A 1 89 ? 2.496 2.326 3.068 1.00 90.81 89 GLU A CA 1
ATOM 699 C C . GLU A 1 89 ? 3.941 2.758 3.326 1.00 90.81 89 GLU A C 1
ATOM 701 O O . GLU A 1 89 ? 4.909 2.107 2.921 1.00 90.81 89 GLU A O 1
ATOM 706 N N . ILE A 1 90 ? 4.086 3.906 3.980 1.00 89.75 90 ILE A N 1
ATOM 707 C CA . ILE A 1 90 ? 5.368 4.445 4.417 1.00 89.75 90 ILE A CA 1
ATOM 708 C C . ILE A 1 90 ? 5.695 3.832 5.774 1.00 89.75 90 ILE A C 1
ATOM 710 O O . ILE A 1 90 ? 4.980 4.062 6.747 1.00 89.75 90 ILE A O 1
ATOM 714 N N . LEU A 1 91 ? 6.805 3.100 5.829 1.00 84.94 91 LEU A N 1
ATOM 715 C CA . LEU A 1 91 ? 7.254 2.413 7.035 1.00 84.94 91 LEU A CA 1
ATOM 716 C C . LEU A 1 91 ? 7.756 3.388 8.112 1.00 84.94 91 LEU A C 1
ATOM 718 O O . LEU A 1 91 ? 8.396 4.405 7.819 1.00 84.94 91 LEU A O 1
ATOM 722 N N . GLU A 1 92 ? 7.562 3.012 9.374 1.00 75.00 92 GLU A N 1
ATOM 723 C CA . GLU A 1 92 ? 7.936 3.809 10.546 1.00 75.00 92 GLU A CA 1
ATOM 724 C C . GLU A 1 92 ? 9.444 4.100 10.659 1.00 75.00 92 GLU A C 1
ATOM 726 O O . GLU A 1 92 ? 9.840 5.094 11.242 1.00 75.00 92 GLU A O 1
ATOM 731 N N . HIS A 1 93 ? 10.342 3.313 10.075 1.00 76.19 93 HIS A N 1
ATOM 732 C CA . HIS A 1 93 ? 11.794 3.514 10.227 1.00 76.19 93 HIS A CA 1
ATOM 733 C C . HIS A 1 93 ? 12.419 4.378 9.119 1.00 76.19 93 HIS A C 1
ATOM 735 O O . HIS A 1 93 ? 13.644 4.523 9.048 1.00 76.19 93 HIS A O 1
ATOM 741 N N . VAL A 1 94 ? 11.607 4.974 8.240 1.00 80.06 94 VAL A N 1
ATOM 742 C CA . VAL A 1 94 ? 12.124 5.799 7.146 1.00 80.06 94 VAL A CA 1
ATOM 743 C C . VAL A 1 94 ? 12.663 7.132 7.670 1.00 80.06 94 VAL A C 1
ATOM 745 O O . VAL A 1 94 ? 12.027 7.856 8.438 1.00 80.06 94 VAL A O 1
ATOM 748 N N . LYS A 1 95 ? 13.862 7.504 7.211 1.00 84.25 95 LYS A N 1
ATOM 749 C CA . LYS A 1 95 ? 14.490 8.777 7.574 1.00 84.25 95 LYS A CA 1
ATOM 750 C C . LYS A 1 95 ? 13.776 9.952 6.903 1.00 84.25 95 LYS A C 1
ATOM 752 O O . LYS A 1 95 ? 13.922 10.186 5.702 1.00 84.25 95 LYS A O 1
ATOM 757 N N . ILE A 1 96 ? 13.092 10.762 7.707 1.00 88.25 96 ILE A N 1
ATOM 758 C CA . ILE A 1 96 ? 12.383 11.951 7.224 1.00 88.25 96 ILE A CA 1
ATOM 759 C C . ILE A 1 96 ? 13.383 13.071 6.913 1.00 88.25 96 ILE A C 1
ATOM 761 O O . ILE A 1 96 ? 13.930 13.726 7.799 1.00 88.25 96 ILE A O 1
ATOM 765 N N . THR A 1 97 ? 13.642 13.282 5.625 1.00 91.38 97 THR A N 1
ATOM 766 C CA . THR A 1 97 ? 14.498 14.358 5.101 1.00 91.38 97 THR A CA 1
ATOM 767 C C . THR A 1 97 ? 13.679 15.340 4.256 1.00 91.38 97 THR A C 1
ATOM 769 O O . THR A 1 97 ? 12.606 14.978 3.770 1.00 91.38 97 THR A O 1
ATOM 772 N N . PRO A 1 98 ? 14.165 16.570 3.994 1.00 92.75 98 PRO A N 1
ATOM 773 C CA . PRO A 1 98 ? 13.466 17.501 3.105 1.00 92.75 98 PRO A CA 1
ATOM 774 C C . PRO A 1 98 ? 13.193 16.930 1.704 1.00 92.75 98 PRO A C 1
ATOM 776 O O . PRO A 1 98 ? 12.133 17.178 1.131 1.00 92.75 98 PRO A O 1
ATOM 779 N N . SER A 1 99 ? 14.118 16.130 1.159 1.00 92.56 99 SER A N 1
ATOM 780 C CA . SER A 1 99 ? 13.922 15.450 -0.127 1.00 92.56 99 SER A CA 1
ATOM 781 C C . SER A 1 99 ? 12.851 14.366 -0.053 1.00 92.56 99 SER A C 1
ATOM 783 O O . SER A 1 99 ? 12.076 14.226 -0.993 1.00 92.56 99 SER A O 1
ATOM 785 N N . PHE A 1 100 ? 12.769 13.643 1.066 1.00 92.38 100 PHE A N 1
ATOM 786 C CA . PHE A 1 100 ? 11.733 12.638 1.284 1.00 92.38 100 PHE A CA 1
ATOM 787 C C . PHE A 1 100 ? 10.339 13.273 1.389 1.00 92.38 100 PHE A C 1
ATOM 789 O O . PHE A 1 100 ? 9.417 12.854 0.700 1.00 92.38 100 PHE A O 1
ATOM 796 N N . ILE A 1 101 ? 10.197 14.358 2.158 1.00 93.75 101 ILE A N 1
ATOM 797 C CA . ILE A 1 101 ? 8.932 15.108 2.253 1.00 93.75 101 ILE A CA 1
ATOM 798 C C . ILE A 1 101 ? 8.507 15.609 0.868 1.00 93.75 101 ILE A C 1
ATOM 800 O O . ILE A 1 101 ? 7.356 15.442 0.468 1.00 93.75 101 ILE A O 1
ATOM 804 N N . LYS A 1 102 ? 9.444 16.179 0.097 1.00 94.88 102 LYS A N 1
ATOM 805 C CA . LYS A 1 102 ? 9.172 16.603 -1.282 1.00 94.88 102 LYS A CA 1
ATOM 806 C C . LYS A 1 102 ? 8.650 15.440 -2.129 1.00 94.88 102 LYS A C 1
ATOM 808 O O . LYS A 1 102 ? 7.706 15.629 -2.893 1.00 94.88 102 LYS A O 1
ATOM 813 N N . ARG A 1 103 ? 9.227 14.249 -1.966 1.00 93.25 103 ARG A N 1
ATOM 814 C CA . ARG A 1 103 ? 8.812 13.053 -2.695 1.00 93.25 103 ARG A CA 1
ATOM 815 C C . ARG A 1 103 ? 7.395 12.602 -2.335 1.00 93.25 103 ARG A C 1
ATOM 817 O O . ARG A 1 103 ? 6.607 12.343 -3.239 1.00 93.25 103 ARG A O 1
ATOM 824 N N . VAL A 1 104 ? 7.046 12.585 -1.051 1.00 94.62 104 VAL A N 1
ATOM 825 C CA . VAL A 1 104 ? 5.681 12.294 -0.568 1.00 94.62 104 VAL A CA 1
ATOM 826 C C . VAL A 1 104 ? 4.668 13.269 -1.182 1.00 94.62 104 VAL A C 1
ATOM 828 O O . VAL A 1 104 ? 3.652 12.850 -1.732 1.00 94.62 104 VAL A O 1
ATOM 831 N N . ILE A 1 105 ? 4.985 14.569 -1.201 1.00 95.62 105 ILE A N 1
ATOM 832 C CA . ILE A 1 105 ? 4.135 15.597 -1.828 1.00 95.62 105 ILE A CA 1
ATOM 833 C C . ILE A 1 105 ? 3.944 15.334 -3.328 1.00 95.62 105 ILE A C 1
ATOM 835 O O . ILE A 1 105 ? 2.846 15.506 -3.856 1.00 95.62 105 ILE A O 1
ATOM 839 N N . GLU A 1 106 ? 5.006 14.955 -4.040 1.00 94.31 106 GLU A N 1
ATOM 840 C CA . GLU A 1 106 ? 4.927 14.614 -5.463 1.00 94.31 106 GLU A CA 1
ATOM 841 C C . GLU A 1 106 ? 4.027 13.399 -5.709 1.00 94.31 106 GLU A C 1
ATOM 843 O O . GLU A 1 106 ? 3.199 13.443 -6.617 1.00 94.31 106 GLU A O 1
ATOM 848 N N . LEU A 1 107 ? 4.149 12.344 -4.898 1.00 92.94 107 LEU A N 1
ATOM 849 C CA . LEU A 1 107 ? 3.316 11.144 -5.012 1.00 92.94 107 LEU A CA 1
ATOM 850 C C . LEU A 1 107 ? 1.834 11.458 -4.772 1.00 92.94 107 LEU A C 1
ATOM 852 O O . LEU A 1 107 ? 0.999 11.076 -5.594 1.00 92.94 107 LEU A O 1
ATOM 856 N N . LYS A 1 108 ? 1.517 12.250 -3.740 1.00 93.88 108 LYS A N 1
ATOM 857 C CA . LYS A 1 108 ? 0.145 12.720 -3.488 1.00 93.88 108 LYS A CA 1
ATOM 858 C C . LYS A 1 108 ? -0.404 13.541 -4.658 1.00 93.88 108 LYS A C 1
ATOM 860 O O . LYS A 1 108 ? -1.537 13.342 -5.078 1.00 93.88 108 LYS A O 1
ATOM 865 N N . LYS A 1 109 ? 0.411 14.414 -5.266 1.00 93.31 109 LYS A N 1
ATOM 866 C CA . LYS A 1 109 ? 0.018 15.184 -6.468 1.00 93.31 109 LYS A CA 1
ATOM 867 C C . LYS A 1 109 ? -0.226 14.318 -7.704 1.00 93.31 109 LYS A C 1
ATOM 869 O O . LYS A 1 109 ? -1.021 14.705 -8.553 1.00 93.31 109 LYS A O 1
ATOM 874 N N . ILE A 1 110 ? 0.471 13.188 -7.831 1.00 91.06 110 ILE A N 1
ATOM 875 C CA . ILE A 1 110 ? 0.238 12.211 -8.907 1.00 91.06 110 ILE A CA 1
ATOM 876 C C . ILE A 1 110 ? -1.100 11.477 -8.702 1.00 91.06 110 ILE A C 1
ATOM 878 O O . ILE A 1 110 ? -1.676 10.996 -9.677 1.00 91.06 110 ILE A O 1
ATOM 882 N N . GLY A 1 111 ? -1.611 11.449 -7.468 1.00 92.94 111 GLY A N 1
ATOM 883 C CA . GLY A 1 111 ? -2.896 10.854 -7.105 1.00 92.94 111 GLY A CA 1
ATOM 884 C C . GLY A 1 111 ? -2.779 9.530 -6.355 1.00 92.94 111 GLY A C 1
ATOM 885 O O . GLY A 1 111 ? -3.775 8.823 -6.261 1.00 92.94 111 GLY A O 1
ATOM 886 N N . TYR A 1 112 ? -1.589 9.171 -5.859 1.00 93.75 112 TYR A N 1
ATOM 887 C CA . TYR A 1 112 ? -1.440 8.000 -4.993 1.00 93.75 112 TYR A CA 1
ATOM 888 C C . TYR A 1 112 ? -2.070 8.264 -3.631 1.00 93.75 112 TYR A C 1
ATOM 890 O O . TYR A 1 112 ? -1.861 9.337 -3.064 1.00 93.75 112 TYR A O 1
ATOM 898 N N . THR A 1 113 ? -2.756 7.256 -3.097 1.00 96.19 113 THR A N 1
ATOM 899 C CA . THR A 1 113 ? -3.134 7.214 -1.684 1.00 96.19 113 THR A CA 1
ATOM 900 C C . THR A 1 113 ? -1.923 6.802 -0.856 1.00 96.19 113 THR A C 1
ATOM 902 O O . THR A 1 113 ? -1.280 5.788 -1.142 1.00 96.19 113 THR A O 1
ATOM 905 N N . LEU A 1 114 ? -1.598 7.599 0.159 1.00 95.62 114 LEU A N 1
ATOM 906 C CA . LEU A 1 114 ? -0.449 7.385 1.031 1.00 95.62 114 LEU A CA 1
ATOM 907 C C . LEU A 1 114 ? -0.921 7.014 2.436 1.00 95.62 114 LEU A C 1
ATOM 909 O O . LEU A 1 114 ? -1.692 7.749 3.058 1.00 95.62 114 LEU A O 1
ATOM 913 N N . ALA A 1 115 ? -0.423 5.890 2.937 1.00 95.06 115 ALA A N 1
ATOM 914 C CA . ALA A 1 115 ? -0.628 5.426 4.295 1.00 95.06 115 ALA A CA 1
ATOM 915 C C . ALA A 1 115 ? 0.665 5.570 5.108 1.00 95.06 115 ALA A C 1
ATOM 917 O O . ALA A 1 115 ? 1.761 5.381 4.579 1.00 95.06 115 ALA A O 1
ATOM 918 N N . LEU A 1 116 ? 0.548 5.913 6.387 1.00 92.12 116 LEU A N 1
ATOM 919 C CA . LEU A 1 116 ? 1.662 5.899 7.331 1.00 92.12 116 LEU A CA 1
ATOM 920 C C . LEU A 1 116 ? 1.463 4.748 8.315 1.00 92.12 116 LEU A C 1
ATOM 922 O O . LEU A 1 116 ? 0.431 4.698 8.989 1.00 92.12 116 LEU A O 1
ATOM 926 N N . ASP A 1 117 ? 2.442 3.850 8.354 1.00 86.19 117 ASP A N 1
ATOM 927 C CA . ASP A 1 117 ? 2.440 2.669 9.211 1.00 86.19 117 ASP A CA 1
ATOM 928 C C . ASP A 1 117 ? 2.941 3.008 10.622 1.00 86.19 117 ASP A C 1
ATOM 930 O O . ASP A 1 117 ? 3.832 3.848 10.776 1.00 86.19 117 ASP A O 1
ATOM 934 N N . ASP A 1 118 ? 2.324 2.378 11.621 1.00 74.12 118 ASP A N 1
ATOM 935 C CA . ASP A 1 118 ? 2.608 2.462 13.063 1.00 74.12 118 ASP A CA 1
ATOM 936 C C . ASP A 1 118 ? 3.034 3.850 13.607 1.00 74.12 118 ASP A C 1
ATOM 938 O O . ASP A 1 118 ? 4.207 4.185 13.805 1.00 74.12 118 ASP A O 1
ATOM 942 N N . VAL A 1 119 ? 2.049 4.712 13.895 1.00 64.50 119 VAL A N 1
ATOM 943 C CA . VAL A 1 119 ? 2.308 6.042 14.473 1.00 64.50 119 VAL A CA 1
ATOM 944 C C . VAL A 1 119 ? 2.327 5.986 15.998 1.00 64.50 119 VAL A C 1
ATOM 946 O O . VAL A 1 119 ? 1.384 6.402 16.676 1.00 64.50 119 VAL A O 1
ATOM 949 N N . VAL A 1 120 ? 3.463 5.607 16.581 1.00 58.31 120 VAL A N 1
ATOM 950 C CA . VAL A 1 120 ? 3.681 5.765 18.030 1.00 58.31 120 VAL A CA 1
ATOM 951 C C . VAL A 1 120 ? 4.113 7.207 18.346 1.00 58.31 120 VAL A C 1
ATOM 953 O O . VAL A 1 120 ? 5.227 7.477 18.784 1.00 58.31 120 VAL A O 1
ATOM 956 N N . ARG A 1 121 ? 3.238 8.185 18.060 1.00 61.97 121 ARG A N 1
ATOM 957 C CA . ARG A 1 121 ? 3.342 9.620 18.441 1.00 61.97 121 ARG A CA 1
ATOM 958 C C . ARG A 1 121 ? 4.660 10.343 18.130 1.00 61.97 121 ARG A C 1
ATOM 960 O O . ARG A 1 121 ? 4.929 11.405 18.699 1.00 61.97 121 ARG A O 1
ATOM 967 N N . ALA A 1 122 ? 5.495 9.809 17.249 1.00 67.25 122 ALA A N 1
ATOM 968 C CA . ALA A 1 122 ? 6.842 10.325 17.103 1.00 67.25 122 ALA A CA 1
ATOM 969 C C . ALA A 1 122 ? 6.814 11.689 16.375 1.00 67.25 122 ALA A C 1
ATOM 971 O O . ALA A 1 122 ? 6.360 11.767 15.225 1.00 67.25 122 ALA A O 1
ATOM 972 N N . PRO A 1 123 ? 7.298 12.787 16.996 1.00 73.69 123 PRO A N 1
ATOM 973 C CA . PRO A 1 123 ? 7.208 14.129 16.417 1.00 73.69 123 PRO A CA 1
ATOM 974 C C . PRO A 1 123 ? 7.860 14.260 15.037 1.00 73.69 123 PRO A C 1
ATOM 976 O O . PRO A 1 123 ? 7.509 15.172 14.286 1.00 73.69 123 PRO A O 1
ATOM 979 N N . GLN A 1 124 ? 8.780 13.353 14.686 1.00 79.94 124 GLN A N 1
ATOM 980 C CA . GLN A 1 124 ? 9.447 13.356 13.387 1.00 79.94 124 GLN A CA 1
ATOM 981 C C . GLN A 1 124 ? 8.507 13.142 12.190 1.00 79.94 124 GLN A C 1
ATOM 983 O O . GLN A 1 124 ? 8.846 13.600 11.101 1.00 79.94 124 GLN A O 1
ATOM 988 N N . TYR A 1 125 ? 7.336 12.510 12.365 1.00 84.31 125 TYR A N 1
ATOM 989 C CA . TYR A 1 125 ? 6.387 12.266 11.264 1.00 84.31 125 TYR A CA 1
ATOM 990 C C . TYR A 1 125 ? 5.369 13.388 11.085 1.00 84.31 125 TYR A C 1
ATOM 992 O O . TYR A 1 125 ? 4.724 13.469 10.041 1.00 84.31 125 TYR A O 1
ATOM 1000 N N . LYS A 1 126 ? 5.263 14.311 12.048 1.00 87.62 126 LYS A N 1
ATOM 1001 C CA . LYS A 1 126 ? 4.344 15.456 11.973 1.00 87.62 126 LYS A CA 1
ATOM 1002 C C . LYS A 1 126 ? 4.442 16.251 10.657 1.00 87.62 126 LYS A C 1
ATOM 1004 O O . LYS A 1 126 ? 3.396 16.647 10.148 1.00 87.62 126 LYS A O 1
ATOM 1009 N N . PRO A 1 127 ? 5.633 16.474 10.061 1.00 90.88 127 PRO A N 1
ATOM 1010 C CA . PRO A 1 127 ? 5.750 17.146 8.765 1.00 90.88 127 PRO A CA 1
ATOM 1011 C C . PRO A 1 127 ? 5.134 16.385 7.582 1.00 90.88 127 PRO A C 1
ATOM 1013 O O . PRO A 1 127 ? 4.873 17.007 6.554 1.00 90.88 127 PRO A O 1
ATOM 1016 N N . LEU A 1 128 ? 4.930 15.068 7.698 1.00 91.44 128 LEU A N 1
ATOM 1017 C CA . LEU A 1 128 ? 4.294 14.254 6.662 1.00 91.44 128 LEU A CA 1
ATOM 1018 C C . LEU A 1 128 ? 2.773 14.289 6.742 1.00 91.44 128 LEU A C 1
ATOM 1020 O O . LEU A 1 128 ? 2.147 14.270 5.692 1.00 91.44 128 LEU A O 1
ATOM 1024 N N . LEU A 1 129 ? 2.195 14.367 7.948 1.00 92.12 129 LEU A N 1
ATOM 1025 C CA . LEU A 1 129 ? 0.750 14.215 8.188 1.00 92.12 129 LEU A CA 1
ATOM 1026 C C . LEU A 1 129 ? -0.155 15.042 7.252 1.00 92.12 129 LEU A C 1
ATOM 1028 O O . LEU A 1 129 ? -1.134 14.482 6.773 1.00 92.12 129 LEU A O 1
ATOM 1032 N N . PRO A 1 130 ? 0.159 16.305 6.882 1.00 94.25 130 PRO A N 1
ATOM 1033 C CA . PRO A 1 130 ? -0.645 17.055 5.905 1.00 94.25 130 PRO A CA 1
ATOM 1034 C C . PRO A 1 130 ? -0.727 16.426 4.502 1.00 94.25 130 PRO A C 1
ATOM 1036 O O . PRO A 1 130 ? -1.547 16.829 3.679 1.00 94.25 130 PRO A O 1
ATOM 1039 N N . TYR A 1 131 ? 0.161 15.482 4.197 1.00 95.06 131 TYR A N 1
ATOM 1040 C CA . TYR A 1 131 ? 0.302 14.821 2.904 1.00 95.06 131 TYR A CA 1
ATOM 1041 C C . TYR A 1 131 ? 0.013 13.320 2.967 1.00 95.06 131 TYR A C 1
ATOM 1043 O O . TYR A 1 131 ? 0.194 12.642 1.963 1.00 95.06 131 TYR A O 1
ATOM 1051 N N . ILE A 1 132 ? -0.432 12.812 4.112 1.00 95.44 132 ILE A N 1
ATOM 1052 C CA . ILE A 1 132 ? -0.887 11.432 4.282 1.00 95.44 132 ILE A CA 1
ATOM 1053 C C . ILE A 1 132 ? -2.410 11.398 4.119 1.00 95.44 132 ILE A C 1
ATOM 1055 O O . ILE A 1 132 ? -3.066 12.422 4.304 1.00 95.44 132 ILE A O 1
ATOM 1059 N N . ASP A 1 133 ? -2.951 10.257 3.701 1.00 97.31 133 ASP A N 1
ATOM 1060 C CA . ASP A 1 133 ? -4.393 10.027 3.559 1.00 97.31 133 ASP A CA 1
ATOM 1061 C C . ASP A 1 133 ? -4.901 9.039 4.616 1.00 97.31 133 ASP A C 1
ATOM 1063 O O . ASP A 1 133 ? -6.004 9.200 5.139 1.00 97.31 133 ASP A O 1
ATOM 1067 N N . ILE A 1 134 ? -4.085 8.034 4.954 1.00 97.44 134 ILE A N 1
ATOM 1068 C CA . ILE A 1 134 ? -4.421 6.987 5.923 1.00 97.44 134 ILE A CA 1
ATOM 1069 C C . ILE A 1 134 ? -3.338 6.903 7.004 1.00 97.44 134 ILE A C 1
ATOM 1071 O O . ILE A 1 134 ? -2.149 6.879 6.700 1.00 97.44 134 ILE A O 1
ATOM 1075 N N . VAL A 1 135 ? -3.727 6.820 8.273 1.00 94.88 135 VAL A N 1
ATOM 1076 C CA . VAL A 1 135 ? -2.806 6.488 9.370 1.00 94.88 135 VAL A CA 1
ATOM 1077 C C . VAL A 1 135 ? -3.227 5.171 9.996 1.00 94.88 135 VAL A C 1
ATOM 1079 O O . VAL A 1 135 ? -4.380 5.015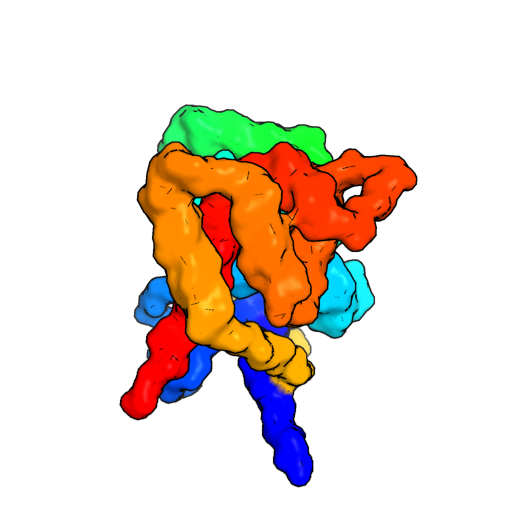 10.404 1.00 94.88 135 VAL A O 1
ATOM 1082 N N . LYS A 1 136 ? -2.277 4.240 10.070 1.00 94.62 136 LYS A N 1
ATOM 1083 C CA . LYS A 1 136 ? -2.448 2.932 10.692 1.00 94.62 136 LYS A CA 1
ATOM 1084 C C . LYS A 1 136 ? -2.070 3.028 12.173 1.00 94.62 136 LYS A C 1
ATOM 1086 O O . LYS A 1 136 ? -1.067 3.651 12.530 1.00 94.62 136 LYS A O 1
ATOM 1091 N N . VAL A 1 137 ? -2.926 2.496 13.042 1.00 93.25 137 VAL A N 1
ATOM 1092 C CA . VAL A 1 137 ? -2.750 2.527 14.498 1.00 93.25 137 VAL A CA 1
ATOM 1093 C C . VAL A 1 137 ? -2.922 1.116 15.038 1.00 93.25 137 VAL A C 1
ATOM 1095 O O . VAL A 1 137 ? -4.035 0.586 15.055 1.00 93.25 137 VAL A O 1
ATOM 1098 N N . ASP A 1 138 ? -1.829 0.535 15.523 1.00 92.44 138 ASP A N 1
ATOM 1099 C CA . ASP A 1 138 ? -1.855 -0.733 16.246 1.00 92.44 138 ASP A CA 1
ATOM 1100 C C . ASP A 1 138 ? -2.536 -0.547 17.606 1.00 92.44 138 ASP A C 1
ATOM 1102 O O . ASP A 1 138 ? -2.046 0.198 18.451 1.00 92.44 138 ASP A O 1
ATOM 1106 N N . ILE A 1 139 ? -3.665 -1.214 17.846 1.00 92.44 139 ILE A N 1
ATOM 1107 C CA . ILE A 1 139 ? -4.373 -1.110 19.132 1.00 92.44 139 ILE A CA 1
ATOM 1108 C C . ILE A 1 139 ? -3.957 -2.188 20.141 1.00 92.44 139 ILE A C 1
ATOM 1110 O O . ILE A 1 139 ? -4.369 -2.135 21.305 1.00 92.44 139 ILE A O 1
ATOM 1114 N N . LEU A 1 140 ? -3.162 -3.177 19.726 1.00 89.69 140 LEU A N 1
ATOM 1115 C CA . LEU A 1 140 ? -2.827 -4.327 20.552 1.00 89.69 140 LEU A CA 1
ATOM 1116 C C . LEU A 1 140 ? -1.961 -3.904 21.741 1.00 89.69 140 LEU A C 1
ATOM 1118 O O . LEU A 1 140 ? -0.909 -3.287 21.604 1.00 89.69 140 LEU A O 1
ATOM 1122 N N . GLY A 1 141 ? -2.406 -4.262 22.945 1.00 86.31 141 GLY A N 1
ATOM 1123 C CA . GLY A 1 141 ? -1.698 -3.921 24.181 1.00 86.31 141 GLY A CA 1
ATOM 1124 C C . GLY A 1 141 ? -1.802 -2.448 24.597 1.00 86.31 141 GLY A C 1
ATOM 1125 O O . GLY A 1 141 ? -1.241 -2.090 25.633 1.00 86.31 141 GLY A O 1
ATOM 1126 N N . GLN A 1 142 ? -2.537 -1.609 23.858 1.00 90.00 142 GLN A N 1
ATOM 1127 C CA . GLN A 1 142 ? -2.803 -0.221 24.238 1.00 90.00 142 GLN A CA 1
ATOM 1128 C C . GLN A 1 142 ? -4.068 -0.100 25.094 1.00 90.00 142 GLN A C 1
ATOM 1130 O O . GLN A 1 142 ? -5.031 -0.857 24.948 1.00 90.00 142 GLN A O 1
ATOM 1135 N N . THR A 1 143 ? -4.097 0.884 25.995 1.00 92.56 143 THR A N 1
ATOM 1136 C CA . THR A 1 143 ? -5.336 1.224 26.703 1.00 92.56 143 THR A CA 1
ATOM 1137 C C . THR A 1 143 ? -6.246 2.071 25.812 1.00 92.56 143 THR A C 1
ATOM 1139 O O . THR A 1 143 ? -5.775 2.813 24.951 1.00 92.56 143 THR A O 1
ATOM 1142 N N . LEU A 1 144 ? -7.560 2.051 26.062 1.00 91.56 144 LEU A N 1
ATOM 1143 C CA . LEU A 1 144 ? -8.503 2.931 25.352 1.00 91.56 144 LEU A CA 1
ATOM 1144 C C . LEU A 1 144 ? -8.134 4.418 25.486 1.00 91.56 144 LEU A C 1
ATOM 1146 O O . LEU A 1 144 ? -8.363 5.191 24.561 1.00 91.56 144 LEU A O 1
ATOM 1150 N N . SER A 1 145 ? -7.541 4.818 26.616 1.00 93.81 145 SER A N 1
ATOM 1151 C CA . SER A 1 145 ? -7.069 6.191 26.804 1.00 93.81 145 SER A CA 1
ATOM 1152 C C . SER A 1 145 ? -5.866 6.510 25.919 1.00 93.81 145 SER A C 1
ATOM 1154 O O . SER A 1 145 ? -5.758 7.635 25.440 1.00 93.81 145 SER A O 1
ATOM 1156 N N . ASP A 1 146 ? -4.958 5.557 25.703 1.00 92.12 146 ASP A N 1
ATOM 1157 C CA . ASP A 1 146 ? -3.792 5.759 24.839 1.00 92.12 146 ASP A CA 1
ATOM 1158 C C . ASP A 1 146 ? -4.198 5.882 23.374 1.00 92.12 146 ASP A C 1
ATOM 1160 O O . ASP A 1 146 ? -3.727 6.794 22.689 1.00 92.12 146 ASP A O 1
ATOM 1164 N N . ILE A 1 147 ? -5.139 5.039 22.942 1.00 92.69 147 ILE A N 1
ATOM 1165 C CA . ILE A 1 147 ? -5.729 5.099 21.604 1.00 92.69 147 ILE A CA 1
ATOM 1166 C C . ILE A 1 147 ? -6.434 6.447 21.412 1.00 92.69 147 ILE A C 1
ATOM 1168 O O . ILE A 1 147 ? -6.132 7.151 20.451 1.00 92.69 147 ILE A O 1
ATOM 1172 N N . GLN A 1 148 ? -7.287 6.869 22.356 1.00 94.06 148 GLN A N 1
ATOM 1173 C CA . GLN A 1 148 ? -7.984 8.161 22.276 1.00 94.06 148 GLN A CA 1
ATOM 1174 C C . GLN A 1 148 ? -7.010 9.342 22.197 1.00 94.06 148 GLN A C 1
ATOM 1176 O O . GLN A 1 148 ? -7.165 10.217 21.357 1.00 94.06 148 GLN A O 1
ATOM 1181 N N . ASN A 1 149 ? -5.961 9.346 23.016 1.00 92.00 149 ASN A N 1
ATOM 1182 C CA . ASN A 1 149 ? -4.939 10.391 22.978 1.00 92.00 149 ASN A CA 1
ATOM 1183 C C . ASN A 1 149 ? -4.216 10.453 21.612 1.00 92.00 149 ASN A C 1
ATOM 1185 O O . ASN A 1 149 ? -3.803 11.527 21.173 1.00 92.00 149 ASN A O 1
ATOM 1189 N N . THR A 1 150 ? -4.035 9.312 20.938 1.00 90.88 150 THR A N 1
ATOM 1190 C CA . THR A 1 150 ? -3.485 9.266 19.573 1.00 90.88 150 THR A CA 1
ATOM 1191 C C . THR A 1 150 ? -4.488 9.811 18.556 1.00 90.88 150 THR A C 1
ATOM 1193 O O . THR A 1 150 ? -4.105 10.615 17.709 1.00 90.88 150 THR A O 1
ATOM 1196 N N . VAL A 1 151 ? -5.772 9.461 18.677 1.00 92.81 151 VAL A N 1
ATOM 1197 C CA . VAL A 1 151 ? -6.850 10.038 17.856 1.00 92.81 151 VAL A CA 1
ATOM 1198 C C . VAL A 1 151 ? -6.899 11.561 18.010 1.00 92.81 151 VAL A C 1
ATOM 1200 O O . VAL A 1 151 ? -6.894 12.278 17.012 1.00 92.81 151 VAL A O 1
ATOM 1203 N N . ASP A 1 152 ? -6.851 12.071 19.240 1.00 93.06 152 ASP A N 1
ATOM 1204 C CA . ASP A 1 152 ? -6.888 13.508 19.533 1.00 93.06 152 ASP A CA 1
ATOM 1205 C C . ASP A 1 152 ? -5.686 14.250 18.928 1.00 93.06 152 ASP A C 1
ATOM 1207 O O . ASP A 1 152 ? -5.816 15.368 18.428 1.00 93.06 152 ASP A O 1
ATOM 1211 N N . TYR A 1 153 ? -4.507 13.619 18.926 1.00 90.62 153 TYR A N 1
ATOM 1212 C CA . TYR A 1 153 ? -3.312 14.161 18.278 1.00 90.62 153 TYR A CA 1
ATOM 1213 C C . TYR A 1 153 ? -3.459 14.266 16.751 1.00 90.62 153 TYR A C 1
ATOM 1215 O O . TYR A 1 153 ? -2.924 15.201 16.146 1.00 90.62 153 TYR A O 1
ATOM 1223 N N . LEU A 1 154 ? -4.168 13.317 16.134 1.00 91.69 154 LEU A N 1
ATOM 1224 C CA . LEU A 1 154 ? -4.377 13.239 14.686 1.00 91.69 154 LEU A CA 1
ATOM 1225 C C . LEU A 1 154 ? -5.591 14.047 14.206 1.00 91.69 154 LEU A C 1
ATOM 1227 O O . LEU A 1 154 ? -5.637 14.417 13.036 1.00 91.69 154 LEU A O 1
ATOM 1231 N N . GLN A 1 155 ? -6.522 14.389 15.101 1.00 91.62 155 GLN A N 1
ATOM 1232 C CA . GLN A 1 155 ? -7.750 15.139 14.810 1.00 91.62 155 GLN A CA 1
ATOM 1233 C C . GLN A 1 155 ? -7.551 16.416 13.965 1.00 91.62 155 GLN A C 1
ATOM 1235 O O . GLN A 1 155 ? -8.400 16.682 13.114 1.00 91.62 155 GLN A O 1
ATOM 1240 N N . PRO A 1 156 ? -6.472 17.214 14.131 1.00 92.75 156 PRO A N 1
ATOM 1241 C CA . PRO A 1 156 ? -6.272 18.421 13.327 1.00 92.75 156 PRO A CA 1
ATOM 1242 C C . PRO A 1 156 ? -5.988 18.173 11.837 1.00 92.75 156 PRO A C 1
ATOM 1244 O O . PRO A 1 156 ? -5.911 19.138 11.075 1.00 92.75 156 PRO A O 1
ATOM 1247 N N . PHE A 1 157 ? -5.764 16.923 11.426 1.00 92.69 157 PHE A N 1
ATOM 1248 C CA . PHE A 1 157 ? -5.427 16.545 10.058 1.00 92.69 157 PHE A CA 1
ATOM 1249 C C . PHE A 1 157 ? -6.601 15.818 9.391 1.00 92.69 157 PHE A C 1
ATOM 1251 O O . PHE A 1 157 ? -7.365 15.112 10.044 1.00 92.69 157 PHE A O 1
ATOM 1258 N N . ASP A 1 158 ? -6.726 15.978 8.075 1.00 94.62 158 ASP A N 1
ATOM 1259 C CA . ASP A 1 158 ? -7.730 15.282 7.266 1.00 94.62 158 ASP A CA 1
ATOM 1260 C C . ASP A 1 158 ? -7.234 13.866 6.938 1.00 94.62 158 ASP A C 1
ATOM 1262 O O . ASP A 1 158 ? -6.585 13.642 5.916 1.00 94.62 158 ASP A O 1
ATOM 1266 N N . LEU A 1 159 ? -7.435 12.944 7.882 1.00 94.88 159 LEU A N 1
ATOM 1267 C CA . LEU A 1 159 ? -6.906 11.582 7.844 1.00 94.88 159 LEU A CA 1
ATOM 1268 C C . LEU A 1 159 ? -8.022 10.554 8.010 1.00 94.88 159 LEU A C 1
ATOM 1270 O O . LEU A 1 159 ? -8.915 10.705 8.842 1.00 94.88 159 LEU A O 1
ATOM 1274 N N . THR A 1 160 ? -7.895 9.453 7.278 1.00 97.62 160 THR A N 1
ATOM 1275 C CA . THR A 1 160 ? -8.616 8.212 7.561 1.00 97.62 160 THR A CA 1
ATOM 1276 C C . THR A 1 160 ? -7.802 7.386 8.555 1.00 97.62 160 THR A C 1
ATOM 1278 O O . THR A 1 160 ? -6.618 7.132 8.335 1.00 97.62 160 THR A O 1
ATOM 1281 N N . LEU A 1 161 ? -8.412 6.952 9.654 1.00 97.00 161 LEU A N 1
ATOM 1282 C CA . LEU A 1 161 ? -7.754 6.117 10.656 1.00 97.00 161 LEU A CA 1
ATOM 1283 C C . LEU A 1 161 ? -8.076 4.639 10.409 1.00 97.00 161 LEU A C 1
ATOM 1285 O O . LEU A 1 161 ? -9.249 4.253 10.336 1.00 97.00 161 LEU A O 1
ATOM 1289 N N . LEU A 1 162 ? -7.023 3.826 10.310 1.00 97.69 162 LEU A N 1
ATOM 1290 C CA . LEU A 1 162 ? -7.071 2.368 10.233 1.00 97.69 162 LEU A CA 1
ATOM 1291 C C . LEU A 1 162 ? -6.667 1.777 11.588 1.00 97.69 162 LEU A C 1
ATOM 1293 O O . LEU A 1 162 ? -5.534 1.962 12.022 1.00 97.69 162 LEU A O 1
ATOM 1297 N N . ALA A 1 163 ? -7.578 1.063 12.251 1.00 97.00 163 ALA A N 1
ATOM 1298 C CA . ALA A 1 163 ? -7.259 0.310 13.462 1.00 97.00 163 ALA A CA 1
ATOM 1299 C C . ALA A 1 163 ? -6.709 -1.065 13.074 1.00 97.00 163 ALA A C 1
ATOM 1301 O O . ALA A 1 163 ? -7.407 -1.843 12.419 1.00 97.00 163 ALA A O 1
ATOM 1302 N N . GLU A 1 164 ? -5.490 -1.374 13.497 1.00 95.62 164 GLU A N 1
ATOM 1303 C CA . GLU A 1 164 ? -4.832 -2.654 13.237 1.00 95.62 164 GLU A CA 1
ATOM 1304 C C . GLU A 1 164 ? -4.827 -3.558 14.461 1.00 95.62 164 GLU A C 1
ATOM 1306 O O . GLU A 1 164 ? -4.929 -3.095 15.592 1.00 95.62 164 GLU A O 1
ATOM 1311 N N . LYS A 1 165 ? -4.674 -4.865 14.227 1.00 94.25 165 LYS A N 1
ATOM 1312 C CA . LYS A 1 165 ? -4.688 -5.905 15.268 1.00 94.25 165 LYS A CA 1
ATOM 1313 C C . LYS A 1 165 ? -5.959 -5.872 16.127 1.00 94.25 165 LYS A C 1
ATOM 1315 O O . LYS A 1 165 ? -5.927 -6.130 17.323 1.00 94.25 165 LYS A O 1
ATOM 1320 N N . VAL A 1 166 ? -7.103 -5.623 15.487 1.00 96.69 166 VAL A N 1
ATOM 1321 C CA . VAL A 1 166 ? -8.427 -5.778 16.105 1.00 96.69 166 VAL A CA 1
ATOM 1322 C C . VAL A 1 166 ? -8.725 -7.270 16.314 1.00 96.69 166 VAL A C 1
ATOM 1324 O O . VAL A 1 166 ? -8.941 -8.018 15.354 1.00 96.69 166 VAL A O 1
ATOM 1327 N N . GLU A 1 167 ? -8.743 -7.725 17.564 1.00 95.81 167 GLU A N 1
ATOM 1328 C CA . GLU A 1 167 ? -8.906 -9.135 17.945 1.00 95.81 167 GLU A CA 1
ATOM 1329 C C . GLU A 1 167 ? -10.290 -9.451 18.519 1.00 95.81 167 GLU A C 1
ATOM 1331 O O . GLU A 1 167 ? -10.722 -10.609 18.486 1.00 95.81 167 GLU A O 1
ATOM 1336 N N . THR A 1 168 ? -11.043 -8.440 18.964 1.00 96.50 168 THR A N 1
ATOM 1337 C CA . THR A 1 168 ? -12.395 -8.631 19.502 1.00 96.50 168 THR A CA 1
ATOM 1338 C C . THR A 1 168 ? -13.445 -7.678 18.930 1.00 96.50 168 THR A C 1
ATOM 1340 O O . THR A 1 168 ? -13.173 -6.559 18.501 1.00 96.50 168 THR A O 1
ATOM 1343 N N . HIS A 1 169 ? -14.716 -8.096 19.000 1.00 96.62 169 HIS A N 1
ATOM 1344 C CA . HIS A 1 169 ? -15.845 -7.230 18.641 1.00 96.62 169 HIS A CA 1
ATOM 1345 C C . HIS A 1 169 ? -15.905 -5.959 19.500 1.00 96.62 169 HIS A C 1
ATOM 1347 O O . HIS A 1 169 ? -16.312 -4.908 19.015 1.00 96.62 169 HIS A O 1
ATOM 1353 N N . LYS A 1 170 ? -15.492 -6.046 20.771 1.00 96.88 170 LYS A N 1
ATOM 1354 C CA . LYS A 1 170 ? -15.487 -4.900 21.688 1.00 96.88 170 LYS A CA 1
ATOM 1355 C C . LYS A 1 170 ? -14.468 -3.847 21.265 1.00 96.88 170 LYS A C 1
ATOM 1357 O O . LYS A 1 170 ? -14.794 -2.668 21.304 1.00 96.88 170 LYS A O 1
ATOM 1362 N N . GLU A 1 171 ? -13.275 -4.268 20.852 1.00 97.06 171 GLU A N 1
ATOM 1363 C CA . GLU A 1 171 ? -12.262 -3.373 20.282 1.00 97.06 171 GLU A CA 1
ATOM 1364 C C . GLU A 1 171 ? -12.769 -2.702 19.008 1.00 97.06 171 GLU A C 1
ATOM 1366 O O . GLU A 1 171 ? -12.690 -1.483 18.899 1.00 97.06 171 GLU A O 1
ATOM 1371 N N . PHE A 1 172 ? -13.365 -3.472 18.091 1.00 97.69 172 PHE A N 1
ATOM 1372 C CA . PHE A 1 172 ? -13.949 -2.931 16.862 1.00 97.69 172 PHE A CA 1
ATOM 1373 C C . PHE A 1 172 ? -14.967 -1.816 17.152 1.00 97.69 172 PHE A C 1
ATOM 1375 O O . PHE A 1 172 ? -14.851 -0.717 16.612 1.00 97.69 172 PHE A O 1
ATOM 1382 N N . GLU A 1 173 ? -15.939 -2.067 18.036 1.00 97.88 173 GLU A N 1
ATOM 1383 C CA . GLU A 1 173 ? -16.955 -1.067 18.389 1.00 97.88 173 GLU A CA 1
ATOM 1384 C C . GLU A 1 173 ? -16.356 0.136 19.133 1.00 97.88 173 GLU A C 1
ATOM 1386 O O . GLU A 1 173 ? -16.776 1.269 18.902 1.00 97.88 173 GLU A O 1
ATOM 1391 N N . ALA A 1 174 ? -15.350 -0.080 19.988 1.00 97.25 174 ALA A N 1
ATOM 1392 C CA . ALA A 1 174 ? -14.661 1.005 20.680 1.00 97.25 174 ALA A CA 1
ATOM 1393 C C . ALA A 1 174 ? -13.913 1.916 19.696 1.00 97.25 174 ALA A C 1
ATOM 1395 O O . ALA A 1 174 ? -14.120 3.127 19.716 1.00 97.25 174 ALA A O 1
ATOM 1396 N N . CYS A 1 175 ? -13.107 1.356 18.792 1.00 97.38 175 CYS A N 1
ATOM 1397 C CA . CYS A 1 175 ? -12.385 2.132 17.785 1.00 97.38 175 CYS A CA 1
ATOM 1398 C C . CYS A 1 175 ? -13.352 2.826 16.815 1.00 97.38 175 CYS A C 1
ATOM 1400 O O . CYS A 1 175 ? -13.173 4.000 16.497 1.00 97.38 175 CYS A O 1
ATOM 1402 N N . LYS A 1 176 ? -14.443 2.163 16.417 1.00 97.81 176 LYS A N 1
ATOM 1403 C CA . LYS A 1 176 ? -15.506 2.789 15.619 1.00 97.81 176 LYS A CA 1
ATOM 1404 C C . LYS A 1 176 ? -16.123 3.998 16.325 1.00 97.81 176 LYS A C 1
ATOM 1406 O O . LYS A 1 176 ? -16.301 5.040 15.701 1.00 97.81 176 LYS A O 1
ATOM 1411 N N . ALA A 1 177 ? -16.405 3.895 17.624 1.00 97.62 177 ALA A N 1
ATOM 1412 C CA . ALA A 1 177 ? -16.921 5.011 18.417 1.00 97.62 177 ALA A CA 1
ATOM 1413 C C . ALA A 1 177 ? -15.909 6.163 18.570 1.00 97.62 177 ALA A C 1
ATOM 1415 O O . ALA A 1 177 ? -16.318 7.317 18.674 1.00 97.62 177 ALA A O 1
ATOM 1416 N N . MET A 1 178 ? -14.606 5.864 18.537 1.00 96.25 178 MET A N 1
ATOM 1417 C CA . MET A 1 178 ? -13.524 6.860 18.522 1.00 96.25 178 MET A CA 1
ATOM 1418 C C . MET A 1 178 ? -13.324 7.521 17.150 1.00 96.25 178 MET A C 1
ATOM 1420 O O . MET A 1 178 ? -12.518 8.437 17.026 1.00 96.25 178 MET A O 1
ATOM 1424 N N . GLY A 1 179 ? -14.056 7.083 16.122 1.00 96.50 179 GLY A N 1
ATOM 1425 C CA . GLY A 1 179 ? -14.000 7.667 14.787 1.00 96.50 179 GLY A CA 1
ATOM 1426 C C . GLY A 1 179 ? -13.027 6.983 13.834 1.00 96.50 179 GLY A C 1
ATOM 1427 O O . GLY A 1 179 ? -12.728 7.564 12.801 1.00 96.50 179 GLY A O 1
ATOM 1428 N N . PHE A 1 180 ? -12.553 5.767 14.121 1.00 97.88 180 PHE A N 1
ATOM 1429 C CA . PHE A 1 180 ? -11.862 4.967 13.106 1.00 97.88 180 PHE A CA 1
ATOM 1430 C C . PHE A 1 180 ? -12.819 4.599 11.968 1.00 97.88 180 PHE A C 1
ATOM 1432 O O . PHE A 1 180 ? -13.973 4.234 12.212 1.00 97.88 180 PHE A O 1
ATOM 1439 N N . GLN A 1 181 ? -12.345 4.693 10.724 1.00 98.44 181 GLN A N 1
ATOM 1440 C CA . GLN A 1 181 ? -13.151 4.370 9.541 1.00 98.44 181 GLN A CA 1
ATOM 1441 C C . GLN A 1 181 ? -12.781 3.023 8.927 1.00 98.44 181 GLN A C 1
ATOM 1443 O O . GLN A 1 181 ? -13.646 2.387 8.321 1.00 98.44 181 GLN A O 1
ATOM 1448 N N . LEU A 1 182 ? -11.528 2.594 9.089 1.00 98.56 182 LEU A N 1
ATOM 1449 C CA . LEU A 1 182 ? -11.022 1.333 8.564 1.00 98.56 182 LEU A CA 1
ATOM 1450 C C . LEU A 1 182 ? -10.526 0.430 9.698 1.00 98.56 182 LEU A C 1
ATOM 1452 O O . LEU A 1 182 ? -10.085 0.904 10.748 1.00 98.56 182 LEU A O 1
ATOM 1456 N N . PHE A 1 183 ? -10.571 -0.882 9.472 1.00 98.38 183 PHE A N 1
ATOM 1457 C CA . PHE A 1 183 ? -10.251 -1.894 10.471 1.00 98.38 183 PHE A CA 1
ATOM 1458 C C . PHE A 1 183 ? -9.566 -3.108 9.850 1.00 98.38 183 PHE A C 1
ATOM 1460 O O . PHE A 1 183 ? -9.980 -3.618 8.808 1.00 98.38 183 PHE A O 1
ATOM 1467 N N . GLN A 1 184 ? -8.568 -3.630 10.549 1.00 97.62 184 GLN A N 1
ATOM 1468 C CA . GLN A 1 184 ? -7.860 -4.846 10.188 1.00 97.62 184 GLN A CA 1
ATOM 1469 C C . GLN A 1 184 ? -7.504 -5.632 11.455 1.00 97.62 184 GLN A C 1
ATOM 1471 O O . GLN A 1 184 ? -7.090 -5.075 12.470 1.00 97.62 184 GLN A O 1
ATOM 1476 N N . GLY A 1 185 ? -7.671 -6.951 11.419 1.00 94.81 185 GLY A N 1
ATOM 1477 C CA . GLY A 1 185 ? -7.313 -7.812 12.543 1.00 94.81 185 GLY A CA 1
ATOM 1478 C C . GLY A 1 185 ? -8.026 -9.157 12.522 1.00 94.81 185 GLY A C 1
ATOM 1479 O O . GLY A 1 185 ? -8.949 -9.384 11.737 1.00 94.81 185 GLY A O 1
ATOM 1480 N N . TYR A 1 186 ? -7.587 -10.069 13.390 1.00 94.38 186 TYR A N 1
ATOM 1481 C CA . TYR A 1 186 ? -8.046 -11.462 13.399 1.00 94.38 186 TYR A CA 1
ATOM 1482 C C . TYR A 1 186 ? -9.512 -11.638 13.797 1.00 94.38 186 TYR A C 1
ATOM 1484 O O . TYR A 1 186 ? -10.084 -12.683 13.487 1.00 94.38 186 TYR A O 1
ATOM 1492 N N . PHE A 1 187 ? -10.126 -10.635 14.433 1.00 95.06 187 PHE A N 1
ATOM 1493 C CA . PHE A 1 187 ? -11.575 -10.600 14.631 1.00 95.06 187 PHE A CA 1
ATOM 1494 C C . PHE A 1 187 ? -12.339 -10.610 13.302 1.00 95.06 187 PHE A C 1
ATOM 1496 O O . PHE A 1 187 ? -13.389 -11.242 13.199 1.00 95.06 187 PHE A O 1
ATOM 1503 N N . LEU A 1 188 ? -11.819 -9.894 12.304 1.00 94.19 188 LEU A N 1
ATOM 1504 C CA . LEU A 1 188 ? -12.455 -9.723 11.002 1.00 94.19 188 LEU A CA 1
ATOM 1505 C C . LEU A 1 188 ? -12.043 -10.853 10.063 1.00 94.19 188 LEU A C 1
ATOM 1507 O O . LEU A 1 188 ? -12.887 -11.608 9.585 1.00 94.19 188 LEU A O 1
ATOM 1511 N N . ALA A 1 189 ? -10.736 -10.992 9.841 1.00 91.88 189 ALA A N 1
ATOM 1512 C CA . ALA A 1 189 ? -10.167 -12.067 9.046 1.00 91.88 189 ALA A CA 1
ATOM 1513 C C . ALA A 1 189 ? -8.674 -12.248 9.339 1.00 91.88 189 ALA A C 1
ATOM 1515 O O . ALA A 1 189 ? -7.931 -11.299 9.608 1.00 91.88 189 ALA A O 1
ATOM 1516 N N . LYS A 1 190 ? -8.221 -13.496 9.233 1.00 90.12 190 LYS A N 1
ATOM 1517 C CA . LYS A 1 190 ? -6.794 -13.833 9.242 1.00 90.12 190 LYS A CA 1
ATOM 1518 C C . LYS A 1 190 ? -6.205 -13.669 7.835 1.00 90.12 190 LYS A C 1
ATOM 1520 O O . LYS A 1 190 ? -6.959 -13.759 6.868 1.00 90.12 190 LYS A O 1
ATOM 1525 N N . PRO A 1 191 ? -4.877 -13.499 7.708 1.00 87.69 191 PRO A N 1
ATOM 1526 C CA . PRO A 1 191 ? -4.204 -13.538 6.418 1.00 87.69 191 PRO A CA 1
ATOM 1527 C C . PRO A 1 191 ? -4.538 -14.802 5.619 1.00 87.69 191 PRO A C 1
ATOM 1529 O O . PRO A 1 191 ? -4.434 -15.922 6.128 1.00 87.69 191 PRO A O 1
ATOM 1532 N N . GLU A 1 192 ? -4.899 -14.611 4.356 1.00 84.38 192 GLU A N 1
ATOM 1533 C CA . GLU A 1 192 ? -5.189 -15.661 3.385 1.00 84.38 192 GLU A CA 1
ATOM 1534 C C . GLU A 1 192 ? -3.958 -15.910 2.518 1.00 84.38 192 GLU A C 1
ATOM 1536 O O . GLU A 1 192 ? -3.381 -14.975 1.963 1.00 84.38 192 GLU A O 1
ATOM 1541 N N . ILE A 1 193 ? -3.554 -17.173 2.383 1.00 80.12 193 ILE A N 1
ATOM 1542 C CA . ILE A 1 193 ? -2.442 -17.549 1.509 1.00 80.12 193 ILE A CA 1
ATOM 1543 C C . ILE A 1 193 ? -2.952 -17.624 0.071 1.00 80.12 193 ILE A C 1
ATOM 1545 O O . ILE A 1 193 ? -3.861 -18.395 -0.237 1.00 80.12 193 ILE A O 1
ATOM 1549 N N . MET A 1 194 ? -2.330 -16.846 -0.810 1.00 74.94 194 MET A N 1
ATOM 1550 C CA . MET A 1 194 ? -2.607 -16.852 -2.237 1.00 74.94 194 MET A CA 1
ATOM 1551 C C . MET A 1 194 ? -1.657 -17.816 -2.936 1.00 74.94 194 MET A C 1
ATOM 1553 O O . MET A 1 194 ? -0.432 -17.671 -2.887 1.00 74.94 194 MET A O 1
ATOM 1557 N N . HIS A 1 195 ? -2.247 -18.797 -3.604 1.00 70.75 195 HIS A N 1
ATOM 1558 C CA . HIS A 1 195 ? -1.541 -19.775 -4.416 1.00 70.75 195 HIS A CA 1
ATOM 1559 C C . HIS A 1 195 ? -1.638 -19.408 -5.894 1.00 70.75 195 HIS A C 1
ATOM 1561 O O . HIS A 1 195 ? -2.639 -18.849 -6.345 1.00 70.75 195 HIS A O 1
ATOM 1567 N N . GLY A 1 196 ? -0.615 -19.758 -6.664 1.00 63.47 196 GLY A N 1
ATOM 1568 C CA . GLY A 1 196 ? -0.686 -19.665 -8.114 1.00 63.47 196 GLY A CA 1
ATOM 1569 C C . GLY A 1 196 ? 0.564 -20.182 -8.804 1.00 63.47 196 GLY A C 1
ATOM 1570 O O . GLY A 1 196 ? 1.543 -20.583 -8.176 1.00 63.47 196 GLY A O 1
ATOM 1571 N N . GLN A 1 197 ? 0.529 -20.178 -10.134 1.00 53.41 197 GLN A N 1
ATOM 1572 C CA . GLN A 1 197 ? 1.656 -20.640 -10.933 1.00 53.41 197 GLN A CA 1
ATOM 1573 C C . GLN A 1 197 ? 2.706 -19.539 -11.051 1.00 53.41 197 GLN A C 1
ATOM 1575 O O . GLN A 1 197 ? 2.569 -18.596 -11.833 1.00 53.41 197 GLN A O 1
ATOM 1580 N N . LYS A 1 198 ? 3.803 -19.677 -10.303 1.00 56.28 198 LYS A N 1
ATOM 1581 C CA . LYS A 1 198 ? 4.999 -18.868 -10.531 1.00 56.28 198 LYS A CA 1
ATOM 1582 C C . LYS A 1 198 ? 5.569 -19.269 -11.894 1.00 56.28 198 LYS A C 1
ATOM 1584 O O . LYS A 1 198 ? 6.081 -20.375 -12.052 1.00 56.28 198 LYS A O 1
ATOM 1589 N N . LEU A 1 199 ? 5.498 -18.381 -12.892 1.00 56.91 199 LEU A N 1
ATOM 1590 C CA . LEU A 1 199 ? 6.206 -18.601 -14.157 1.00 56.91 199 LEU A CA 1
ATOM 1591 C C . LEU A 1 199 ? 7.693 -18.772 -13.837 1.00 56.91 199 LEU A C 1
ATOM 1593 O O . LEU A 1 199 ? 8.358 -17.836 -13.375 1.00 56.91 199 LEU A O 1
ATOM 1597 N N . ALA A 1 200 ? 8.203 -19.987 -14.030 1.00 59.09 200 ALA A N 1
ATOM 1598 C CA . ALA A 1 200 ? 9.581 -20.315 -13.734 1.00 59.09 200 ALA A CA 1
ATOM 1599 C C . ALA A 1 200 ? 10.491 -19.549 -14.699 1.00 59.09 200 ALA A C 1
ATOM 1601 O O . ALA A 1 200 ? 10.690 -19.954 -15.838 1.00 59.09 200 ALA A O 1
ATOM 1602 N N . THR A 1 201 ? 11.050 -18.427 -14.242 1.00 64.69 201 THR A N 1
ATOM 1603 C CA . THR A 1 201 ? 12.070 -17.717 -15.017 1.00 64.69 201 THR A CA 1
ATOM 1604 C C . THR A 1 201 ? 13.298 -18.616 -15.165 1.00 64.69 201 THR A C 1
ATOM 1606 O O . THR A 1 201 ? 13.743 -19.212 -14.171 1.00 64.69 201 THR A O 1
ATOM 1609 N N . ASN A 1 202 ? 13.856 -18.687 -16.374 1.00 73.88 202 ASN A N 1
ATOM 1610 C CA . ASN A 1 202 ? 15.126 -19.349 -16.635 1.00 73.88 202 ASN A CA 1
ATOM 1611 C C . ASN A 1 202 ? 16.259 -18.553 -15.970 1.00 73.88 202 ASN A C 1
ATOM 1613 O O . ASN A 1 202 ? 16.670 -17.499 -16.453 1.00 73.88 202 ASN A O 1
ATOM 1617 N N . GLN A 1 203 ? 16.755 -19.042 -14.834 1.00 74.00 203 GLN A N 1
ATOM 1618 C CA . GLN A 1 203 ? 17.783 -18.342 -14.059 1.00 74.00 203 GLN A CA 1
ATOM 1619 C C . GLN A 1 203 ? 19.078 -18.136 -14.843 1.00 74.00 203 GLN A C 1
ATOM 1621 O O . GLN A 1 203 ? 19.723 -17.107 -14.675 1.00 74.00 203 GLN A O 1
ATOM 1626 N N . ILE A 1 204 ? 19.439 -19.074 -15.723 1.00 79.44 204 ILE A N 1
ATOM 1627 C CA . ILE A 1 204 ? 20.633 -18.943 -16.563 1.00 79.44 204 ILE A CA 1
ATOM 1628 C C . ILE A 1 204 ? 20.457 -17.764 -17.523 1.00 79.44 204 ILE A C 1
ATOM 1630 O O . ILE A 1 204 ? 21.372 -16.958 -17.669 1.00 79.44 204 ILE A O 1
ATOM 1634 N N . ALA A 1 205 ? 19.267 -17.609 -18.112 1.00 83.69 205 ALA A N 1
ATOM 1635 C CA . ALA A 1 205 ? 18.964 -16.476 -18.983 1.00 83.69 205 ALA A CA 1
ATOM 1636 C C . ALA A 1 205 ? 18.980 -15.140 -18.218 1.00 83.69 205 ALA A C 1
ATOM 1638 O O . ALA A 1 205 ? 19.541 -14.162 -18.706 1.00 83.69 205 ALA A O 1
ATOM 1639 N N . VAL A 1 206 ? 18.436 -15.098 -16.995 1.00 82.50 206 VAL A N 1
ATOM 1640 C CA . VAL A 1 206 ? 18.468 -13.889 -16.151 1.00 82.50 206 VAL A CA 1
ATOM 1641 C C . VAL A 1 206 ? 19.897 -13.519 -15.751 1.00 82.50 206 VAL A C 1
ATOM 1643 O O . VAL A 1 206 ? 20.276 -12.357 -15.862 1.00 82.50 206 VAL A O 1
ATOM 1646 N N . LEU A 1 207 ? 20.711 -14.485 -15.316 1.00 81.31 207 LEU A N 1
ATOM 1647 C CA . LEU A 1 207 ? 22.110 -14.240 -14.955 1.00 81.31 207 LEU A CA 1
ATOM 1648 C C . LEU A 1 207 ? 22.944 -13.822 -16.171 1.00 81.31 207 LEU A C 1
ATOM 1650 O O . LEU A 1 207 ? 23.766 -12.917 -16.052 1.00 81.31 207 LEU A O 1
ATOM 1654 N N . GLY A 1 208 ? 22.698 -14.422 -17.339 1.00 85.88 208 GLY A N 1
ATOM 1655 C CA . GLY A 1 208 ? 23.313 -14.007 -18.601 1.00 85.88 208 GLY A CA 1
ATOM 1656 C C . GLY A 1 208 ? 22.952 -12.568 -18.977 1.00 85.88 208 GLY A C 1
ATOM 1657 O O . GLY A 1 208 ? 23.829 -11.791 -19.345 1.00 85.88 208 GLY A O 1
ATOM 1658 N N . LEU A 1 209 ? 21.684 -12.182 -18.801 1.00 89.31 209 LEU A N 1
ATOM 1659 C CA . LEU A 1 209 ? 21.227 -10.808 -19.000 1.00 89.31 209 LEU A CA 1
ATOM 1660 C C . LEU A 1 209 ? 21.915 -9.836 -18.030 1.00 89.31 209 LEU A C 1
ATOM 1662 O O . LEU A 1 209 ? 22.425 -8.806 -18.462 1.00 89.31 209 LEU A O 1
ATOM 1666 N N . VAL A 1 210 ? 21.971 -10.162 -16.733 1.00 87.12 210 VAL A N 1
ATOM 1667 C CA . VAL A 1 210 ? 22.663 -9.337 -15.725 1.00 87.12 210 VAL A CA 1
ATOM 1668 C C . VAL A 1 210 ? 24.147 -9.185 -16.057 1.00 87.12 210 VAL A C 1
ATOM 1670 O O . VAL A 1 210 ? 24.669 -8.077 -15.954 1.00 87.12 210 VAL A O 1
ATOM 1673 N N . ALA A 1 211 ? 24.814 -10.260 -16.481 1.00 88.06 211 ALA A N 1
ATOM 1674 C CA . ALA A 1 211 ? 26.218 -10.223 -16.877 1.00 88.06 211 ALA A CA 1
ATOM 1675 C C . ALA A 1 211 ? 26.447 -9.311 -18.093 1.00 88.06 211 ALA A C 1
ATOM 1677 O O . ALA A 1 211 ? 27.334 -8.463 -18.052 1.00 88.06 211 ALA A O 1
ATOM 1678 N N . GLU A 1 212 ? 25.618 -9.411 -19.139 1.00 92.06 212 GLU A N 1
ATOM 1679 C CA . GLU A 1 212 ? 25.713 -8.520 -20.304 1.00 92.06 212 GLU A CA 1
ATOM 1680 C C . GLU A 1 212 ? 25.489 -7.052 -19.913 1.00 92.06 212 GLU A C 1
ATOM 1682 O O . GLU A 1 212 ? 26.198 -6.162 -20.367 1.00 92.06 212 GLU A O 1
ATOM 1687 N N . LEU A 1 213 ? 24.548 -6.776 -19.009 1.00 89.38 213 LEU A N 1
ATOM 1688 C CA . LEU A 1 213 ? 24.267 -5.414 -18.549 1.00 89.38 213 LEU A CA 1
ATOM 1689 C C . LEU A 1 213 ? 25.423 -4.771 -17.764 1.00 89.38 213 LEU A C 1
ATOM 1691 O O . LEU A 1 213 ? 25.384 -3.554 -17.540 1.00 89.38 213 LEU A O 1
ATOM 1695 N N . GLN A 1 214 ? 26.414 -5.547 -17.317 1.00 85.31 214 GLN A N 1
ATOM 1696 C CA . GLN A 1 214 ? 27.642 -5.027 -16.708 1.00 85.31 214 GLN A CA 1
ATOM 1697 C C . GLN A 1 214 ? 28.672 -4.574 -17.749 1.00 85.31 214 GLN A C 1
ATOM 1699 O O . GLN A 1 214 ? 29.559 -3.794 -17.402 1.00 85.31 214 GLN A O 1
ATOM 1704 N N . ASP A 1 215 ? 28.553 -5.006 -19.008 1.00 89.62 215 ASP A N 1
ATOM 1705 C CA . ASP A 1 215 ? 29.427 -4.564 -20.091 1.00 89.62 215 ASP A CA 1
ATOM 1706 C C . ASP A 1 215 ? 29.095 -3.105 -20.469 1.00 89.62 215 ASP A C 1
ATOM 1708 O O . ASP A 1 215 ? 27.989 -2.822 -20.942 1.00 89.62 215 ASP A O 1
ATOM 1712 N N . PRO A 1 216 ? 30.021 -2.142 -20.289 1.00 84.12 216 PRO A N 1
ATOM 1713 C CA . PRO A 1 216 ? 29.781 -0.744 -20.644 1.00 84.12 216 PRO A CA 1
ATOM 1714 C C . PRO A 1 216 ? 29.646 -0.515 -22.158 1.00 84.12 216 PRO A C 1
ATOM 1716 O O . PRO A 1 216 ? 29.236 0.570 -22.567 1.00 84.12 216 PRO A O 1
ATOM 1719 N N . THR A 1 217 ? 29.999 -1.503 -22.984 1.00 88.38 217 THR A N 1
ATOM 1720 C CA . THR A 1 217 ? 29.900 -1.450 -24.448 1.00 88.38 217 THR A CA 1
ATOM 1721 C C . THR A 1 217 ? 28.601 -2.042 -24.994 1.00 88.38 217 THR A C 1
ATOM 1723 O O . THR A 1 217 ? 28.359 -1.952 -26.199 1.00 88.38 217 THR A O 1
ATOM 1726 N N . THR A 1 218 ? 27.744 -2.614 -24.136 1.00 90.94 218 THR A N 1
ATOM 1727 C CA . THR A 1 218 ? 26.458 -3.171 -24.572 1.00 90.94 218 THR A CA 1
ATOM 1728 C C . THR A 1 218 ? 25.537 -2.092 -25.143 1.00 90.94 218 THR A C 1
ATOM 1730 O O . THR A 1 218 ? 25.516 -0.944 -24.692 1.00 90.94 218 THR A O 1
ATOM 1733 N N . ASP A 1 219 ? 24.707 -2.485 -26.107 1.00 91.06 219 ASP A N 1
ATOM 1734 C CA . ASP A 1 219 ? 23.702 -1.623 -26.719 1.00 91.06 219 ASP A CA 1
ATOM 1735 C C . ASP A 1 219 ? 22.277 -2.171 -26.539 1.00 91.06 219 ASP A C 1
ATOM 1737 O O . ASP A 1 219 ? 22.044 -3.286 -26.064 1.00 91.06 219 ASP A O 1
ATOM 1741 N N . VAL A 1 220 ? 21.292 -1.352 -26.913 1.00 91.69 220 VAL A N 1
ATOM 1742 C CA . VAL A 1 220 ? 19.865 -1.703 -26.845 1.00 91.69 220 VAL A CA 1
ATOM 1743 C C . VAL A 1 220 ? 19.563 -2.972 -27.636 1.00 91.69 220 VAL A C 1
ATOM 1745 O O . VAL A 1 220 ? 18.745 -3.782 -27.200 1.00 91.69 220 VAL A O 1
ATOM 1748 N N . LYS A 1 221 ? 20.200 -3.154 -28.796 1.00 92.12 221 LYS A N 1
ATOM 1749 C CA . LYS A 1 221 ? 19.923 -4.277 -29.687 1.00 92.12 221 LYS A CA 1
ATOM 1750 C C . LYS A 1 221 ? 20.352 -5.586 -29.033 1.00 92.12 221 LYS A C 1
ATOM 1752 O O . LYS A 1 221 ? 19.539 -6.495 -28.935 1.00 9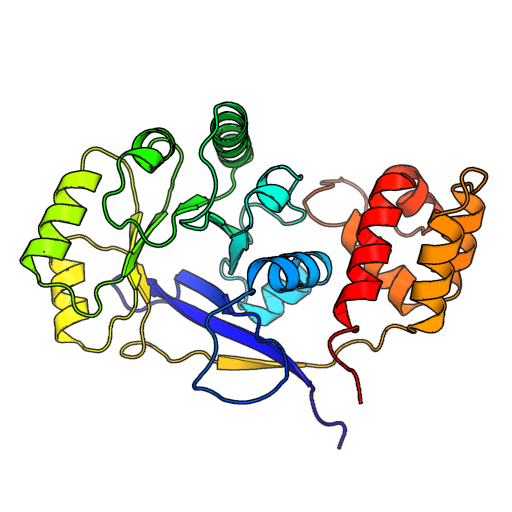2.12 221 LYS A O 1
ATOM 1757 N N . ARG A 1 222 ? 21.570 -5.641 -28.499 1.00 90.94 222 ARG A N 1
ATOM 1758 C CA . ARG A 1 222 ? 22.130 -6.820 -27.839 1.00 90.94 222 ARG A CA 1
ATOM 1759 C C . ARG A 1 222 ? 21.320 -7.236 -26.615 1.00 90.94 222 ARG A C 1
ATOM 1761 O O . ARG A 1 222 ? 20.984 -8.408 -26.473 1.00 90.94 222 ARG A O 1
ATOM 1768 N N . ILE A 1 223 ? 20.912 -6.272 -25.788 1.00 93.69 223 ILE A N 1
ATOM 1769 C CA . ILE A 1 223 ? 20.017 -6.535 -24.651 1.00 93.69 223 ILE A CA 1
ATOM 1770 C C . ILE A 1 223 ? 18.658 -7.067 -25.122 1.00 93.69 223 ILE A C 1
ATOM 1772 O O . ILE A 1 223 ? 18.132 -8.021 -24.550 1.00 93.69 223 ILE A O 1
ATOM 1776 N N . SER A 1 224 ? 18.101 -6.486 -26.186 1.00 93.31 224 SER A N 1
ATOM 1777 C CA . SER A 1 224 ? 16.825 -6.938 -26.751 1.00 93.31 224 SER A CA 1
ATOM 1778 C C . SER A 1 224 ? 16.912 -8.357 -27.308 1.00 93.31 224 SER A C 1
ATOM 1780 O O . SER A 1 224 ? 15.988 -9.141 -27.102 1.00 93.31 224 SER A O 1
ATOM 1782 N N . ASP A 1 225 ? 18.018 -8.697 -27.970 1.00 91.62 225 ASP A N 1
ATOM 1783 C CA . ASP A 1 225 ? 18.265 -10.023 -28.537 1.00 91.62 225 ASP A CA 1
ATOM 1784 C C . ASP A 1 225 ? 18.358 -11.085 -27.431 1.00 91.62 225 ASP A C 1
ATOM 1786 O O . ASP A 1 225 ? 17.781 -12.160 -27.570 1.00 91.62 225 ASP A O 1
ATOM 1790 N N . ILE A 1 226 ? 19.015 -10.776 -26.305 1.00 90.69 226 ILE A N 1
ATOM 1791 C CA . ILE A 1 226 ? 19.089 -11.675 -25.141 1.00 90.69 226 ILE A CA 1
ATOM 1792 C C . ILE A 1 226 ? 17.710 -11.870 -24.510 1.00 90.69 226 ILE A C 1
ATOM 1794 O O . ILE A 1 226 ? 17.305 -13.000 -24.252 1.00 90.69 226 ILE A O 1
ATOM 1798 N N . ILE A 1 227 ? 16.961 -10.786 -24.281 1.00 91.50 227 ILE A N 1
ATOM 1799 C CA . ILE A 1 227 ? 15.624 -10.868 -23.673 1.00 91.50 227 ILE A CA 1
ATOM 1800 C C . ILE A 1 227 ? 14.665 -11.665 -24.564 1.00 91.50 227 ILE A C 1
ATOM 1802 O O . ILE A 1 227 ? 13.906 -12.491 -24.057 1.00 91.50 227 ILE A O 1
ATOM 1806 N N . SER A 1 228 ? 14.740 -11.472 -25.883 1.00 92.12 228 SER A N 1
ATOM 1807 C CA . SER A 1 228 ? 13.873 -12.143 -26.863 1.00 92.12 228 SER A CA 1
ATOM 1808 C C . SER A 1 228 ? 14.080 -13.660 -26.930 1.00 92.12 228 SER A C 1
ATOM 1810 O O . SER A 1 228 ? 13.208 -14.369 -27.427 1.00 92.12 228 SER A O 1
ATOM 1812 N N . GLN A 1 229 ? 15.207 -14.178 -26.428 1.00 89.50 229 GLN A N 1
ATOM 1813 C CA . GLN A 1 229 ? 15.464 -15.622 -26.360 1.00 89.50 229 GLN A CA 1
ATOM 1814 C C . GLN A 1 229 ? 14.670 -16.319 -25.251 1.00 89.50 229 GLN A C 1
ATOM 1816 O O . GLN A 1 229 ? 14.508 -17.538 -25.299 1.00 89.50 229 GLN A O 1
ATOM 1821 N N . ASP A 1 230 ? 14.161 -15.572 -24.269 1.00 88.38 230 ASP A N 1
ATOM 1822 C CA . ASP A 1 230 ? 13.361 -16.116 -23.178 1.00 88.38 230 ASP A CA 1
ATOM 1823 C C . ASP A 1 230 ? 11.943 -15.510 -23.181 1.00 88.38 230 ASP A C 1
ATOM 1825 O O . ASP A 1 230 ? 11.763 -14.331 -22.852 1.00 88.38 230 ASP A O 1
ATOM 1829 N N . PRO A 1 231 ? 10.907 -16.304 -23.518 1.00 84.00 231 PRO A N 1
ATOM 1830 C CA . PRO A 1 231 ? 9.525 -15.831 -23.551 1.00 84.00 231 PRO A CA 1
ATOM 1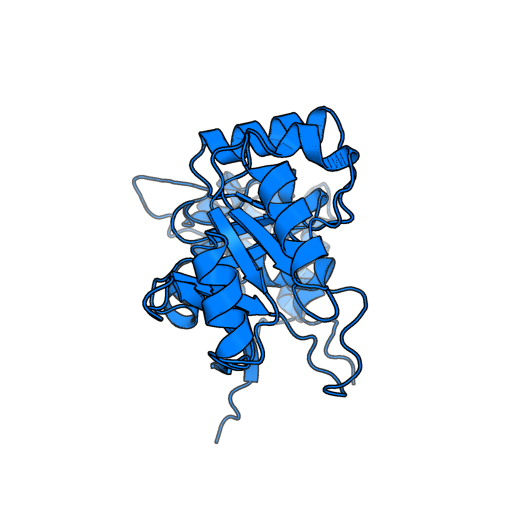831 C C . PRO A 1 231 ? 9.014 -15.295 -22.207 1.00 84.00 231 PRO A C 1
ATOM 1833 O O . PRO A 1 231 ? 8.190 -14.382 -22.189 1.00 84.00 231 PRO A O 1
ATOM 1836 N N . VAL A 1 232 ? 9.501 -15.822 -21.077 1.00 81.94 232 VAL A N 1
ATOM 1837 C CA . VAL A 1 232 ? 9.076 -15.393 -19.737 1.00 81.94 232 VAL A CA 1
ATOM 1838 C C . VAL A 1 232 ? 9.682 -14.032 -19.399 1.00 81.94 232 VAL A C 1
ATOM 1840 O O . VAL A 1 232 ? 8.969 -13.154 -18.911 1.00 81.94 232 VAL A O 1
ATOM 1843 N N . ILE A 1 233 ? 10.974 -13.825 -19.673 1.00 85.81 233 ILE A N 1
ATOM 1844 C CA . ILE A 1 233 ? 11.645 -12.528 -19.479 1.00 85.81 233 ILE A CA 1
ATOM 1845 C C . ILE A 1 233 ? 11.047 -11.484 -20.432 1.00 85.81 233 ILE A C 1
ATOM 1847 O O . ILE A 1 233 ? 10.723 -10.379 -19.998 1.00 85.81 233 ILE A O 1
ATOM 1851 N N . SER A 1 234 ? 10.822 -11.853 -21.696 1.00 88.94 234 SER A N 1
ATOM 1852 C CA . SER A 1 234 ? 10.165 -11.007 -22.699 1.00 88.94 234 SER A CA 1
ATOM 1853 C C . SER A 1 234 ? 8.785 -10.534 -22.246 1.00 88.94 234 SER A C 1
ATOM 1855 O O . SER A 1 234 ? 8.514 -9.333 -22.220 1.00 88.94 234 SER A O 1
ATOM 1857 N N . TYR A 1 235 ? 7.931 -11.466 -21.818 1.00 83.94 235 TYR A N 1
ATOM 1858 C CA . TYR A 1 235 ? 6.596 -11.157 -21.309 1.00 83.94 235 TYR A CA 1
ATOM 1859 C C . TYR A 1 235 ? 6.645 -10.221 -20.093 1.00 83.94 235 TYR A C 1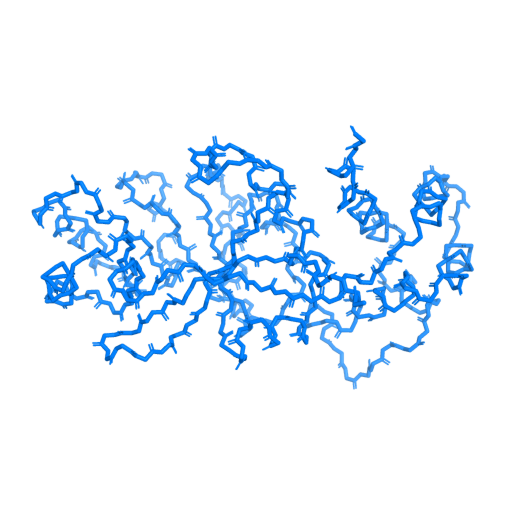
ATOM 1861 O O . TYR A 1 235 ? 5.923 -9.224 -20.045 1.00 83.94 235 TYR A O 1
ATOM 1869 N N . LYS A 1 236 ? 7.537 -10.493 -19.129 1.00 79.06 236 LYS A N 1
ATOM 1870 C CA . LYS A 1 236 ? 7.708 -9.646 -17.938 1.00 79.06 236 LYS A CA 1
ATOM 1871 C C . LYS A 1 236 ? 8.167 -8.227 -18.292 1.00 79.06 236 LYS A C 1
ATOM 1873 O O . LYS A 1 236 ? 7.663 -7.277 -17.697 1.00 79.06 236 LYS A O 1
ATOM 1878 N N . LEU A 1 237 ? 9.067 -8.063 -19.267 1.00 85.44 237 LEU A N 1
ATOM 1879 C CA . LEU A 1 237 ? 9.509 -6.740 -19.720 1.00 85.44 237 LEU A CA 1
ATOM 1880 C C . LEU A 1 237 ? 8.367 -5.955 -20.377 1.00 85.44 237 LEU A C 1
ATOM 1882 O O . LEU A 1 237 ? 8.172 -4.780 -20.063 1.00 85.44 237 LEU A O 1
ATOM 1886 N N . LEU A 1 238 ? 7.619 -6.595 -21.284 1.00 85.69 238 LEU A N 1
ATOM 1887 C CA . LEU A 1 238 ? 6.504 -5.952 -21.985 1.00 85.69 238 LEU A CA 1
ATOM 1888 C C . LEU A 1 238 ? 5.418 -5.502 -21.003 1.00 85.69 238 LEU A C 1
ATOM 1890 O O . LEU A 1 238 ? 4.940 -4.374 -21.083 1.00 85.69 238 LEU A O 1
ATOM 1894 N N . ARG A 1 239 ? 5.090 -6.326 -20.003 1.00 76.19 239 ARG A N 1
ATOM 1895 C CA . ARG A 1 239 ? 4.151 -5.909 -18.953 1.00 76.19 239 ARG A CA 1
ATOM 1896 C C . ARG A 1 239 ? 4.674 -4.750 -18.121 1.00 76.19 239 ARG A C 1
ATOM 1898 O O . ARG A 1 239 ? 3.915 -3.828 -17.845 1.00 76.19 239 ARG A O 1
ATOM 1905 N N . LEU A 1 240 ? 5.956 -4.768 -17.747 1.00 76.12 240 LEU A N 1
ATOM 1906 C CA . LEU A 1 240 ? 6.561 -3.666 -17.002 1.00 76.12 240 LEU A CA 1
ATOM 1907 C C . LEU A 1 240 ? 6.416 -2.344 -17.765 1.00 76.12 240 LEU A C 1
ATOM 1909 O O . LEU A 1 240 ? 5.998 -1.349 -17.178 1.00 76.12 240 LEU A O 1
ATOM 1913 N N . ILE A 1 241 ? 6.736 -2.317 -19.063 1.00 79.12 241 ILE A N 1
ATOM 1914 C CA . ILE A 1 241 ? 6.681 -1.078 -19.854 1.00 79.12 241 ILE A CA 1
ATOM 1915 C C . ILE A 1 241 ? 5.255 -0.627 -20.190 1.00 79.12 241 ILE A C 1
ATOM 1917 O O . ILE A 1 241 ? 5.048 0.554 -20.460 1.00 79.12 241 ILE A O 1
ATOM 1921 N N . ASN A 1 242 ? 4.283 -1.540 -20.154 1.00 76.94 242 ASN A N 1
ATOM 1922 C CA . ASN A 1 242 ? 2.867 -1.241 -20.378 1.00 76.94 242 ASN A CA 1
ATOM 1923 C C . ASN A 1 242 ? 2.087 -0.952 -19.084 1.00 76.94 242 ASN A C 1
ATOM 1925 O O . ASN A 1 242 ? 0.901 -0.647 -19.155 1.00 76.94 242 ASN A O 1
ATOM 1929 N N . SER A 1 243 ? 2.739 -1.004 -17.919 1.00 70.38 243 SER A N 1
ATOM 1930 C CA . SER A 1 243 ? 2.141 -0.619 -16.634 1.00 70.38 243 SER A CA 1
ATOM 1931 C C . SER A 1 243 ? 1.818 0.880 -16.555 1.00 70.38 243 SER A C 1
ATOM 1933 O O . SER A 1 243 ? 2.400 1.707 -17.273 1.00 70.38 243 SER A O 1
ATOM 1935 N N . ALA A 1 244 ? 0.923 1.270 -15.644 1.00 57.81 244 ALA A N 1
ATOM 1936 C CA . ALA A 1 244 ? 0.488 2.653 -15.471 1.00 57.81 244 ALA A CA 1
ATOM 1937 C C . ALA A 1 244 ? 1.618 3.641 -15.141 1.00 57.81 244 ALA A C 1
ATOM 1939 O O . ALA A 1 244 ? 1.472 4.835 -15.429 1.00 57.81 244 ALA A O 1
ATOM 1940 N N . ALA A 1 245 ? 2.787 3.189 -14.661 1.00 59.62 245 ALA A N 1
ATOM 1941 C CA . ALA A 1 245 ? 3.987 4.036 -14.584 1.00 59.62 245 ALA A CA 1
ATOM 1942 C C . ALA A 1 245 ? 4.291 4.756 -15.896 1.00 59.62 245 ALA A C 1
ATOM 1944 O O . ALA A 1 245 ? 4.797 5.879 -15.902 1.00 59.62 245 ALA A O 1
ATOM 1945 N N . TYR A 1 246 ? 4.043 4.080 -17.012 1.00 62.44 246 TYR A N 1
ATOM 1946 C CA . TYR A 1 246 ? 4.460 4.506 -18.334 1.00 62.44 246 TYR A CA 1
ATOM 1947 C C . TYR A 1 246 ? 3.282 4.978 -19.192 1.00 62.44 246 TYR A C 1
ATOM 1949 O O . TYR A 1 246 ? 3.509 5.171 -20.384 1.00 62.44 246 TYR A O 1
ATOM 1957 N N . ARG A 1 247 ? 2.088 5.202 -18.585 1.00 55.50 247 ARG A N 1
ATOM 1958 C CA . ARG A 1 247 ? 0.813 5.699 -19.169 1.00 55.50 247 ARG A CA 1
ATOM 1959 C C . ARG A 1 247 ? 0.948 6.135 -20.631 1.00 55.50 247 ARG A C 1
ATOM 1961 O O . ARG A 1 247 ? 1.460 7.219 -20.925 1.00 55.50 247 ARG A O 1
ATOM 1968 N N . ARG A 1 248 ? 0.460 5.293 -21.544 1.00 66.62 248 ARG A N 1
ATOM 1969 C CA . ARG A 1 248 ? 0.533 5.501 -22.994 1.00 66.62 248 ARG A CA 1
ATOM 1970 C C . ARG A 1 248 ? -0.786 5.188 -23.678 1.00 66.62 248 ARG A C 1
ATOM 1972 O O . ARG A 1 248 ? -1.540 4.332 -23.242 1.00 66.62 248 ARG A O 1
ATOM 1979 N N . THR A 1 249 ? -1.025 5.877 -24.789 1.00 59.94 249 THR A N 1
ATOM 1980 C CA . THR A 1 249 ? -2.177 5.646 -25.671 1.00 59.94 249 THR A CA 1
ATOM 1981 C C . THR A 1 249 ? -2.049 4.372 -26.502 1.00 59.94 249 THR A C 1
ATOM 1983 O O . THR A 1 249 ? -3.052 3.896 -27.022 1.00 59.94 249 THR A O 1
ATOM 1986 N N . LYS A 1 250 ? -0.835 3.826 -26.650 1.00 74.69 250 LYS A N 1
ATOM 1987 C CA . LYS A 1 250 ? -0.570 2.610 -27.420 1.00 74.69 250 LYS A CA 1
ATOM 1988 C C . LYS A 1 250 ? 0.334 1.663 -26.637 1.00 74.69 250 LYS A C 1
ATOM 1990 O O . LYS A 1 250 ? 1.373 2.088 -26.131 1.00 74.69 250 LYS A O 1
ATOM 1995 N N . GLU A 1 251 ? -0.080 0.404 -26.583 1.00 81.31 251 GLU A N 1
ATOM 1996 C CA . GLU A 1 251 ? 0.669 -0.702 -25.995 1.00 81.31 251 GLU A CA 1
ATOM 1997 C C . GLU A 1 251 ? 1.971 -0.961 -26.772 1.00 81.31 251 GLU A C 1
ATOM 1999 O O . GLU A 1 251 ? 2.006 -0.860 -28.003 1.00 81.31 251 GLU A O 1
ATOM 2004 N N . ILE A 1 252 ? 3.051 -1.254 -26.049 1.00 85.12 252 ILE A N 1
ATOM 2005 C CA . ILE A 1 252 ? 4.332 -1.678 -26.614 1.00 85.12 252 ILE A CA 1
ATOM 2006 C C . ILE A 1 252 ? 4.319 -3.199 -26.746 1.00 85.12 252 ILE A C 1
ATOM 2008 O O . ILE A 1 252 ? 4.195 -3.910 -25.753 1.00 85.12 252 ILE A O 1
ATOM 2012 N N . ASP A 1 253 ? 4.497 -3.688 -27.966 1.00 88.56 253 ASP A N 1
ATOM 2013 C CA . ASP A 1 253 ? 4.502 -5.109 -28.332 1.00 88.56 253 ASP A CA 1
ATOM 2014 C C . ASP A 1 253 ? 5.902 -5.625 -28.726 1.00 88.56 253 ASP A C 1
ATOM 2016 O O . ASP A 1 253 ? 6.091 -6.816 -28.966 1.00 88.56 253 ASP A O 1
ATOM 2020 N N . SER A 1 254 ? 6.907 -4.742 -28.762 1.00 92.69 254 SER A N 1
ATOM 2021 C CA . SER A 1 254 ? 8.280 -5.045 -29.182 1.00 92.69 254 SER A CA 1
ATOM 2022 C C . SER A 1 254 ? 9.283 -4.908 -28.039 1.00 92.69 254 SER A C 1
ATOM 2024 O O . SER A 1 254 ? 9.384 -3.855 -27.405 1.00 92.69 254 SER A O 1
ATOM 2026 N N . ILE A 1 255 ? 10.106 -5.946 -27.841 1.00 94.12 255 ILE A N 1
ATOM 2027 C CA . ILE A 1 255 ? 11.212 -5.944 -26.871 1.00 94.12 255 ILE A CA 1
ATOM 202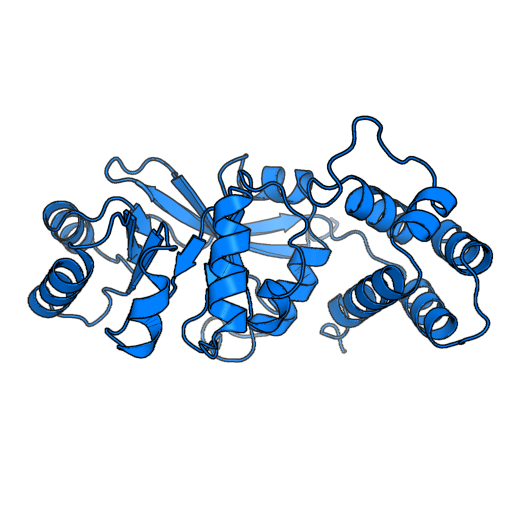8 C C . ILE A 1 255 ? 12.210 -4.831 -27.176 1.00 94.12 255 ILE A C 1
ATOM 2030 O O . ILE A 1 255 ? 12.636 -4.125 -26.266 1.00 94.12 255 ILE A O 1
ATOM 2034 N N . ASN A 1 256 ? 12.532 -4.610 -28.453 1.00 93.25 256 ASN A N 1
ATOM 2035 C CA . ASN A 1 256 ? 13.460 -3.552 -28.838 1.00 93.25 256 ASN A CA 1
ATOM 2036 C C . ASN A 1 256 ? 12.934 -2.169 -28.440 1.00 93.25 256 ASN A C 1
ATOM 2038 O O . ASN A 1 256 ? 13.649 -1.383 -27.818 1.00 93.25 256 ASN A O 1
ATOM 2042 N N . SER A 1 257 ? 11.654 -1.906 -28.717 1.00 89.75 257 SER A N 1
ATOM 2043 C CA . SER A 1 257 ? 11.000 -0.664 -28.308 1.00 89.75 257 SER A CA 1
ATOM 2044 C C . SER A 1 257 ? 10.919 -0.536 -26.787 1.00 89.75 257 SER A C 1
ATOM 2046 O O . SER A 1 257 ? 11.148 0.552 -26.266 1.00 89.75 257 SER A O 1
ATOM 2048 N N . ALA A 1 258 ? 10.659 -1.632 -26.069 1.00 89.75 258 ALA A N 1
ATOM 2049 C CA . ALA A 1 258 ? 10.622 -1.646 -24.610 1.00 89.75 258 ALA A CA 1
ATOM 2050 C C . ALA A 1 258 ? 11.989 -1.306 -23.990 1.00 89.75 258 ALA A C 1
ATOM 2052 O O . ALA A 1 258 ? 12.070 -0.421 -23.137 1.00 89.75 258 ALA A O 1
ATOM 2053 N N . VAL A 1 259 ? 13.073 -1.942 -24.451 1.00 91.44 259 VAL A N 1
ATOM 2054 C CA . VAL A 1 259 ? 14.444 -1.691 -23.969 1.00 91.44 259 VAL A CA 1
ATOM 2055 C C . VAL A 1 259 ? 14.903 -0.279 -24.328 1.00 91.44 259 VAL A C 1
ATOM 2057 O O . VAL A 1 259 ? 15.453 0.412 -23.471 1.00 91.44 259 VAL A O 1
ATOM 2060 N N . ALA A 1 260 ? 14.654 0.177 -25.560 1.00 89.44 260 ALA A N 1
ATOM 2061 C CA . ALA A 1 260 ? 15.002 1.532 -25.995 1.00 89.44 260 ALA A CA 1
ATOM 2062 C C . ALA A 1 260 ? 14.337 2.598 -25.116 1.00 89.44 260 ALA A C 1
ATOM 2064 O O . ALA A 1 260 ? 14.938 3.618 -24.785 1.00 89.44 260 ALA A O 1
ATOM 2065 N N . LEU A 1 261 ? 13.091 2.342 -24.730 1.00 85.00 261 LEU A N 1
ATOM 2066 C CA . LEU A 1 261 ? 12.269 3.276 -23.987 1.00 85.00 261 LEU A CA 1
ATOM 2067 C C . LEU A 1 261 ? 12.560 3.283 -22.480 1.00 85.00 261 LEU A C 1
ATOM 2069 O O . LEU A 1 261 ? 12.570 4.349 -21.864 1.00 85.00 261 LEU A O 1
ATOM 2073 N N . LEU A 1 262 ? 12.791 2.112 -21.883 1.00 82.62 262 LEU A N 1
ATOM 2074 C CA . LEU A 1 262 ? 13.236 1.995 -20.492 1.00 82.62 262 LEU A CA 1
ATOM 2075 C C . LEU A 1 262 ? 14.664 2.522 -20.318 1.00 82.62 262 LEU A C 1
ATOM 2077 O O . LEU A 1 262 ? 14.992 3.140 -19.303 1.00 82.62 262 LEU A O 1
ATOM 2081 N N . GLY A 1 263 ? 15.513 2.276 -21.313 1.00 85.50 263 GLY A N 1
ATOM 2082 C CA . GLY A 1 263 ? 16.942 2.517 -21.245 1.00 85.50 263 GLY A CA 1
ATOM 2083 C C . GLY A 1 263 ? 17.680 1.444 -20.440 1.00 85.50 263 GLY A C 1
ATOM 2084 O O . GLY A 1 263 ? 17.144 0.811 -19.526 1.00 85.50 263 GLY A O 1
ATOM 2085 N N . ILE A 1 264 ? 18.963 1.275 -20.761 1.00 85.00 264 ILE A N 1
ATOM 2086 C CA . ILE A 1 264 ? 19.823 0.204 -20.232 1.00 85.00 264 ILE A CA 1
ATOM 2087 C C . ILE A 1 264 ? 19.890 0.220 -18.700 1.00 85.00 264 ILE A C 1
ATOM 2089 O O . ILE A 1 264 ? 19.841 -0.832 -18.073 1.00 85.00 264 ILE A O 1
ATOM 2093 N N . ASN A 1 265 ? 19.943 1.400 -18.074 1.00 75.38 265 ASN A N 1
ATOM 2094 C CA . ASN A 1 265 ? 20.042 1.501 -16.615 1.00 75.38 265 ASN A CA 1
ATOM 2095 C C . ASN A 1 265 ? 18.805 0.941 -15.899 1.00 75.38 265 ASN A C 1
ATOM 2097 O O . ASN A 1 265 ? 18.955 0.237 -14.905 1.00 75.38 265 ASN A O 1
ATOM 2101 N N . ARG A 1 266 ? 17.594 1.199 -16.411 1.00 75.69 266 ARG A N 1
ATOM 2102 C CA . ARG A 1 266 ? 16.362 0.662 -15.811 1.00 75.69 266 ARG A CA 1
ATOM 2103 C C . ARG A 1 266 ? 16.228 -0.832 -16.061 1.00 75.69 266 ARG A C 1
ATOM 2105 O O . ARG A 1 266 ? 15.861 -1.565 -15.149 1.00 75.69 266 ARG A O 1
ATOM 2112 N N . VAL A 1 267 ? 16.580 -1.286 -17.267 1.00 84.19 267 VAL A N 1
ATOM 2113 C CA . VAL A 1 267 ? 16.623 -2.720 -17.588 1.00 84.19 267 VAL A CA 1
ATOM 2114 C C . VAL A 1 267 ? 17.633 -3.440 -16.692 1.00 84.19 267 VAL A C 1
ATOM 2116 O O . VAL A 1 267 ? 17.350 -4.544 -16.238 1.00 84.19 267 VAL A O 1
ATOM 2119 N N . ARG A 1 268 ? 18.757 -2.794 -16.346 1.00 80.44 268 ARG A N 1
ATOM 2120 C CA . ARG A 1 268 ? 19.727 -3.318 -15.378 1.00 80.44 268 ARG A CA 1
ATOM 2121 C C . ARG A 1 268 ? 19.140 -3.494 -13.988 1.00 80.44 268 ARG A C 1
ATOM 2123 O O . ARG A 1 268 ? 19.251 -4.589 -13.437 1.00 80.44 268 ARG A O 1
ATOM 2130 N N . SER A 1 269 ? 18.516 -2.455 -13.435 1.00 70.12 269 SER A N 1
ATOM 2131 C CA . SER A 1 269 ? 17.879 -2.543 -12.115 1.00 70.12 269 SER A CA 1
ATOM 2132 C C . SER A 1 269 ? 16.820 -3.643 -12.099 1.00 70.12 269 SER A C 1
ATOM 2134 O O . SER A 1 269 ? 16.842 -4.508 -11.230 1.00 70.12 269 SER A O 1
ATOM 2136 N N . TRP A 1 270 ? 15.966 -3.689 -13.122 1.00 79.69 270 TRP A N 1
ATOM 2137 C CA . TRP A 1 270 ? 14.929 -4.708 -13.258 1.00 79.69 270 TRP A CA 1
ATOM 2138 C C . TRP A 1 270 ? 15.491 -6.134 -13.362 1.00 79.69 270 TRP A C 1
ATOM 2140 O O . TRP A 1 270 ? 15.085 -7.002 -12.595 1.00 79.69 270 TRP A O 1
ATOM 2150 N N . ALA A 1 271 ? 16.458 -6.387 -14.249 1.00 80.00 271 ALA A N 1
ATOM 2151 C CA . ALA A 1 271 ? 17.070 -7.709 -14.404 1.00 80.00 271 ALA A CA 1
ATOM 2152 C C . ALA A 1 271 ? 17.799 -8.166 -13.129 1.00 80.00 271 ALA A C 1
ATOM 2154 O O . ALA A 1 271 ? 17.752 -9.342 -12.772 1.00 80.00 271 ALA A O 1
ATOM 2155 N N . THR A 1 272 ? 18.428 -7.231 -12.411 1.00 71.31 272 THR A N 1
ATOM 2156 C CA . THR A 1 272 ? 19.050 -7.507 -11.109 1.00 71.31 272 THR A CA 1
ATOM 2157 C C . THR A 1 272 ? 17.993 -7.933 -10.088 1.00 71.31 272 THR A C 1
ATOM 2159 O O . THR A 1 272 ? 18.167 -8.954 -9.429 1.00 71.31 272 THR A O 1
ATOM 2162 N N . LEU A 1 273 ? 16.856 -7.234 -10.009 1.00 67.25 273 LEU A N 1
ATOM 2163 C CA . LEU A 1 273 ? 15.743 -7.623 -9.134 1.00 67.25 273 LEU A CA 1
ATOM 2164 C C . LEU A 1 273 ? 15.170 -8.997 -9.516 1.00 67.25 273 LEU A C 1
ATOM 2166 O O . LEU A 1 273 ? 14.924 -9.827 -8.640 1.00 67.25 273 LEU A O 1
ATOM 2170 N N . LEU A 1 274 ? 15.029 -9.286 -10.818 1.00 72.38 274 LEU A N 1
ATOM 2171 C CA . LEU A 1 274 ? 14.633 -10.615 -11.294 1.00 72.38 274 LEU A CA 1
ATOM 2172 C C . LEU A 1 274 ? 15.589 -11.708 -10.799 1.00 72.38 274 LEU A C 1
ATOM 2174 O O . LEU A 1 274 ? 15.125 -12.783 -10.415 1.00 72.38 274 LEU A O 1
ATOM 2178 N N . ALA A 1 275 ? 16.899 -11.447 -10.807 1.00 72.00 275 ALA A N 1
ATOM 2179 C CA . ALA A 1 275 ? 17.910 -12.393 -10.341 1.00 72.00 275 ALA A CA 1
ATOM 2180 C C . ALA A 1 275 ? 17.813 -12.635 -8.828 1.00 72.00 275 ALA A C 1
ATOM 2182 O O . ALA A 1 275 ? 17.862 -13.785 -8.391 1.00 72.00 275 ALA A O 1
ATOM 2183 N N . LEU A 1 276 ? 17.623 -11.566 -8.047 1.00 60.78 276 LEU A N 1
ATOM 2184 C CA . LEU A 1 276 ? 17.508 -11.629 -6.588 1.00 60.78 276 LEU A CA 1
ATOM 2185 C C . LEU A 1 276 ? 16.244 -12.376 -6.135 1.00 60.78 276 LEU A C 1
ATOM 2187 O O . LEU A 1 276 ? 16.320 -13.166 -5.206 1.00 60.78 276 LEU A O 1
ATOM 2191 N N . SER A 1 277 ? 15.124 -12.243 -6.857 1.00 58.44 277 SER A N 1
ATOM 2192 C CA . SER A 1 277 ? 13.815 -12.849 -6.521 1.00 58.44 277 SER A CA 1
ATOM 2193 C C . SER A 1 277 ? 13.746 -14.383 -6.406 1.00 58.44 277 SER A C 1
ATOM 2195 O O . SER A 1 277 ? 12.683 -14.953 -6.130 1.00 58.44 277 SER A O 1
ATOM 2197 N N . LYS A 1 278 ? 14.844 -15.077 -6.714 1.00 54.53 278 LYS A N 1
ATOM 2198 C CA . LYS A 1 278 ? 14.977 -16.530 -6.566 1.00 54.53 278 LYS A CA 1
ATOM 2199 C C . LYS A 1 278 ? 16.238 -16.958 -5.807 1.00 54.53 278 LYS A C 1
ATOM 2201 O O . LYS A 1 278 ? 16.428 -18.164 -5.658 1.00 54.53 278 LYS A O 1
ATOM 2206 N N . LEU A 1 279 ? 17.103 -16.040 -5.366 1.00 43.28 279 LEU A N 1
ATOM 2207 C CA . LEU A 1 279 ? 18.276 -16.431 -4.573 1.00 43.28 279 LEU A CA 1
ATOM 2208 C C . LEU A 1 279 ? 17.897 -16.951 -3.176 1.00 43.28 279 LEU A C 1
ATOM 2210 O O . LEU A 1 279 ? 18.726 -17.622 -2.567 1.00 43.28 279 LEU A O 1
ATOM 2214 N N . ASP A 1 280 ? 16.645 -16.752 -2.757 1.00 39.69 280 ASP A N 1
ATOM 2215 C CA . ASP A 1 280 ? 16.077 -17.297 -1.516 1.00 39.69 280 ASP A CA 1
ATOM 2216 C C . ASP A 1 280 ? 15.698 -18.787 -1.626 1.00 39.69 280 ASP A C 1
ATOM 2218 O O . ASP A 1 280 ? 15.442 -19.441 -0.626 1.00 39.69 280 ASP A O 1
ATOM 2222 N N . ASN A 1 281 ? 15.745 -19.374 -2.831 1.00 36.53 281 ASN A N 1
ATOM 2223 C CA . ASN A 1 281 ? 15.725 -20.828 -2.998 1.00 36.53 281 ASN A CA 1
ATOM 2224 C C . ASN A 1 281 ? 17.169 -21.334 -3.122 1.00 36.53 281 ASN A C 1
ATOM 2226 O O . ASN A 1 281 ? 17.666 -21.543 -4.238 1.00 36.53 281 ASN A O 1
ATOM 2230 N N . LYS A 1 282 ? 17.852 -21.541 -1.996 1.00 24.59 282 LYS A N 1
ATOM 2231 C CA . LYS A 1 282 ? 19.085 -22.342 -1.956 1.00 24.59 282 LYS A CA 1
ATOM 2232 C C . LYS A 1 282 ? 18.828 -23.687 -1.256 1.00 24.59 282 LYS A C 1
ATOM 2234 O O . LYS A 1 282 ? 17.860 -23.787 -0.521 1.00 24.59 282 LYS A O 1
ATOM 2239 N N . PRO A 1 283 ? 19.608 -24.727 -1.606 1.00 34.19 283 PRO A N 1
ATOM 2240 C CA . PRO A 1 283 ? 19.272 -26.134 -1.367 1.00 34.19 283 PRO A CA 1
ATOM 2241 C C . PRO A 1 283 ? 19.259 -26.546 0.104 1.00 34.19 283 PRO A C 1
ATOM 2243 O O . PRO A 1 283 ? 19.994 -25.917 0.899 1.00 34.19 283 PRO A O 1
#

Secondary structure (DSSP, 8-state):
-PPPEEEEEEEEEEETTS-EEEEEEEPPPSSS-TT---S-HHHHHHHHHTT--HHHHHHHHTTSPEEEEE-HHHHHSPP-S-TTTEEEEE-TT----HHHHHHHHHHHHHT-EEEE------GGGTTTGGG-SEEEEE-TT--HHHHHHHHHHHTTS--EEEEES--SHHHHHHHHHTT--EE-STTT-PPEEEEE------HHHHHHHHHHHT-TT--HHHHHHHHHT-HHHHHHHHHHHHSGGG--SS----HHHHHHHH-HHHHHHHHHHHHHTTTT---